Protein AF-A7TGK3-F1 (afdb_monomer)

Foldseek 3Di:
DDDDPPPPPPPPDDDDDDDPDDDDDDPDDDCPDDDDDPPPPPQPQVPDDAVVVCVPDPDNVSYDPVVVVVRVVVVVVVVVVVVVVVVVVVVVVVVCCVVPPPPVVVVVVVVVVVVVVVVVVVVVVVVVVVVVVVVVVVVVVVVVVVVVVVVVVVVVVCVVVVVVCCVVCVVPDDPCVVVD

Mean predicted aligned error: 21.94 Å

Structure (mmCIF, N/CA/C/O backbone):
data_AF-A7TGK3-F1
#
_entry.id   AF-A7TGK3-F1
#
loop_
_atom_site.group_PDB
_atom_site.id
_atom_site.type_symbol
_atom_site.label_atom_id
_atom_site.label_alt_id
_atom_site.label_comp_id
_atom_site.label_asym_id
_atom_site.label_entity_id
_atom_site.label_seq_id
_atom_site.pdbx_PDB_ins_code
_atom_site.Cartn_x
_atom_site.Cartn_y
_atom_site.Cartn_z
_atom_site.occupancy
_atom_site.B_iso_or_equiv
_atom_site.auth_seq_id
_atom_site.auth_comp_id
_atom_site.auth_asym_id
_atom_site.auth_atom_id
_atom_site.pdbx_PDB_model_num
ATOM 1 N N . MET A 1 1 ? 4.370 -7.924 24.886 1.00 39.66 1 MET A N 1
ATOM 2 C CA . MET A 1 1 ? 4.211 -9.245 24.241 1.00 39.66 1 MET A CA 1
ATOM 3 C C . MET A 1 1 ? 4.328 -10.304 25.333 1.00 39.66 1 MET A C 1
ATOM 5 O O . MET A 1 1 ? 5.303 -10.228 26.057 1.00 39.66 1 MET A O 1
ATOM 9 N N . MET A 1 2 ? 3.289 -11.143 25.502 1.00 45.06 2 MET A N 1
ATOM 10 C CA . MET A 1 2 ? 3.246 -12.502 26.105 1.00 45.06 2 MET A CA 1
ATOM 11 C C . MET A 1 2 ? 4.191 -12.772 27.301 1.00 45.06 2 MET A C 1
ATOM 13 O O . MET A 1 2 ? 5.393 -12.716 27.134 1.00 45.06 2 MET A O 1
ATOM 17 N N . ILE A 1 3 ? 3.742 -13.062 28.532 1.00 48.47 3 ILE A N 1
ATOM 18 C CA . ILE A 1 3 ? 3.442 -14.428 29.031 1.00 48.47 3 ILE A CA 1
ATOM 19 C C . ILE A 1 3 ? 2.548 -14.330 30.299 1.00 48.47 3 ILE A C 1
ATOM 21 O O . ILE A 1 3 ? 3.018 -14.477 31.421 1.00 48.47 3 ILE A O 1
ATOM 25 N N . ARG A 1 4 ? 1.239 -14.063 30.181 1.00 49.69 4 ARG A N 1
ATOM 26 C CA . ARG A 1 4 ? 0.305 -14.238 31.329 1.00 49.69 4 ARG A CA 1
ATOM 27 C C . ARG A 1 4 ? -0.944 -15.074 31.037 1.00 49.69 4 ARG A C 1
ATOM 29 O O . ARG A 1 4 ? -1.626 -15.474 31.969 1.00 49.69 4 ARG A O 1
ATOM 36 N N . ASN A 1 5 ? -1.189 -15.448 29.780 1.00 48.78 5 ASN A N 1
ATOM 37 C CA . ASN A 1 5 ? -2.414 -16.152 29.376 1.00 48.78 5 ASN A CA 1
ATOM 38 C C . ASN A 1 5 ? -2.291 -17.681 29.228 1.00 48.78 5 ASN A C 1
ATOM 40 O O . ASN A 1 5 ? -3.129 -18.290 28.576 1.00 48.78 5 ASN A O 1
ATOM 44 N N . GLN A 1 6 ? -1.292 -18.326 29.844 1.00 50.62 6 GLN A N 1
ATOM 45 C CA . GLN A 1 6 ? -1.155 -19.796 29.798 1.00 50.62 6 GLN A CA 1
ATOM 46 C C . GLN A 1 6 ? -1.209 -20.507 31.161 1.00 50.62 6 GLN A C 1
ATOM 48 O O . GLN A 1 6 ? -1.108 -21.727 31.207 1.00 50.62 6 GLN A O 1
ATOM 53 N N . LEU A 1 7 ? -1.438 -19.794 32.272 1.00 48.66 7 LEU A N 1
ATOM 54 C CA . LEU A 1 7 ? -1.508 -20.428 33.601 1.00 48.66 7 LEU A CA 1
ATOM 55 C C . LEU A 1 7 ? -2.926 -20.664 34.138 1.00 48.66 7 LEU A C 1
ATOM 57 O O . LEU A 1 7 ? -3.09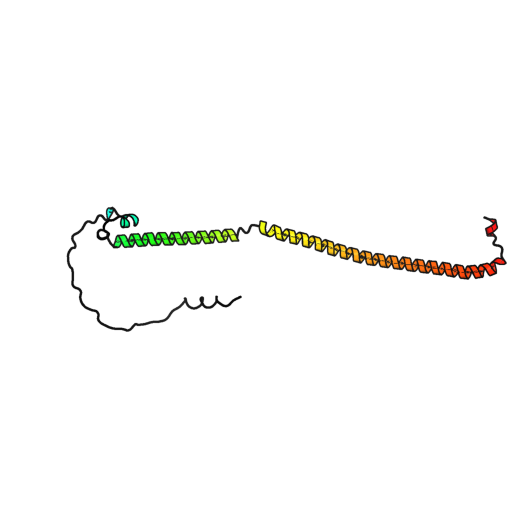8 -21.509 35.006 1.00 48.66 7 LEU A O 1
ATOM 61 N N . TYR A 1 8 ? -3.959 -20.020 33.589 1.00 47.03 8 TYR A N 1
ATOM 62 C CA . TYR A 1 8 ? -5.335 -20.221 34.074 1.00 47.03 8 TYR A CA 1
ATOM 63 C C . TYR A 1 8 ? -6.127 -21.311 33.337 1.00 47.03 8 TYR A C 1
ATOM 65 O O . TYR A 1 8 ? -7.205 -21.691 33.782 1.00 47.03 8 TYR A O 1
ATOM 73 N N . ARG A 1 9 ? -5.593 -21.877 32.246 1.00 40.28 9 ARG A N 1
ATOM 74 C CA . ARG A 1 9 ? -6.295 -22.882 31.422 1.00 40.28 9 ARG A CA 1
ATOM 75 C C . ARG A 1 9 ? -5.952 -24.343 31.737 1.00 40.28 9 ARG A C 1
ATOM 77 O O . ARG A 1 9 ? -6.261 -25.210 30.926 1.00 40.28 9 ARG A O 1
ATOM 84 N N . LYS A 1 10 ? -5.349 -24.645 32.896 1.00 40.62 10 LYS A N 1
ATOM 85 C CA . LYS A 1 10 ? -4.935 -26.026 33.221 1.00 40.62 10 LYS A CA 1
ATOM 86 C C . LYS A 1 10 ? -5.296 -26.590 34.601 1.00 40.62 10 LYS A C 1
ATOM 88 O O . LYS A 1 10 ? -4.775 -27.644 34.931 1.00 40.62 10 LYS A O 1
ATOM 93 N N . CYS A 1 11 ? -6.215 -25.989 35.364 1.00 37.75 11 CYS A N 1
ATOM 94 C CA . CYS A 1 11 ? -6.598 -26.548 36.677 1.00 37.75 11 CYS A CA 1
ATOM 95 C C . CYS A 1 11 ? -8.100 -26.602 37.011 1.00 37.75 11 CYS A C 1
ATOM 97 O O . CYS A 1 11 ? -8.435 -26.831 38.167 1.00 37.75 11 CYS A O 1
ATOM 99 N N . ILE A 1 12 ? -9.024 -26.451 36.053 1.00 38.09 12 ILE A N 1
ATOM 100 C CA . ILE A 1 12 ? -10.469 -26.610 36.345 1.00 38.09 12 ILE A CA 1
ATOM 101 C C . ILE A 1 12 ? -11.116 -27.653 35.426 1.00 38.09 12 ILE A C 1
ATOM 103 O O . ILE A 1 12 ? -12.184 -27.441 34.871 1.00 38.09 12 ILE A O 1
ATOM 107 N N . ILE A 1 13 ? -10.442 -28.792 35.248 1.00 37.69 13 ILE A N 1
ATOM 108 C CA . ILE A 1 13 ? -11.062 -30.061 34.843 1.00 37.69 13 ILE A CA 1
ATOM 109 C C . ILE A 1 13 ? -10.327 -31.171 35.604 1.00 37.69 13 ILE A C 1
ATOM 111 O O . ILE A 1 13 ? -9.194 -31.501 35.267 1.00 37.69 13 ILE A O 1
ATOM 115 N N . GLY A 1 14 ? -10.979 -31.741 36.621 1.00 31.50 14 GLY A N 1
ATOM 116 C CA . GLY A 1 14 ? -10.651 -33.078 37.128 1.00 31.50 14 GLY A CA 1
ATOM 117 C C . GLY A 1 14 ? -9.956 -33.172 38.489 1.00 31.50 14 GLY A C 1
ATOM 118 O O . GLY A 1 14 ? -8.750 -33.357 38.556 1.00 31.50 14 GLY A O 1
ATOM 119 N N . GLY A 1 15 ? -10.768 -33.230 39.549 1.00 28.81 15 GLY A N 1
ATOM 120 C CA . GLY A 1 15 ? -10.703 -34.343 40.503 1.00 28.81 15 GLY A CA 1
ATOM 121 C C . GLY A 1 15 ? -9.730 -34.271 41.688 1.00 28.81 15 GLY A C 1
ATOM 122 O O . GLY A 1 15 ? -8.558 -33.938 41.569 1.00 28.81 15 GLY A O 1
ATOM 123 N N . GLY A 1 16 ? -10.217 -34.761 42.832 1.00 30.39 16 GLY A N 1
ATOM 124 C CA . GLY A 1 16 ? -9.370 -35.518 43.757 1.00 30.39 16 GLY A CA 1
ATOM 125 C C . GLY A 1 16 ? -8.932 -34.813 45.039 1.00 30.39 16 GLY A C 1
ATOM 126 O O . GLY A 1 16 ? -7.790 -34.371 45.152 1.00 30.39 16 GLY A O 1
ATOM 127 N N . ARG A 1 17 ? -9.825 -34.819 46.036 1.00 32.41 17 ARG A N 1
ATOM 128 C CA . ARG A 1 17 ? -9.574 -35.078 47.475 1.00 32.41 17 ARG A CA 1
ATOM 129 C C . ARG A 1 17 ? -10.897 -34.820 48.202 1.00 32.41 17 ARG A C 1
ATOM 131 O O . ARG A 1 17 ? -11.341 -33.686 48.270 1.00 32.41 17 ARG A O 1
ATOM 138 N N . SER A 1 18 ? -11.674 -35.830 48.594 1.00 38.19 18 SER A N 1
ATOM 139 C CA . SER A 1 18 ? -11.335 -36.893 49.555 1.00 38.19 18 SER A CA 1
ATOM 140 C C . SER A 1 18 ? -10.689 -36.329 50.819 1.00 38.19 18 SER A C 1
ATOM 142 O O . SER A 1 18 ? -9.496 -36.473 51.060 1.00 38.19 18 SER A O 1
ATOM 144 N N . ILE A 1 19 ? -11.536 -35.647 51.578 1.00 36.22 19 ILE A N 1
ATOM 145 C CA . ILE A 1 19 ? -11.461 -35.319 53.001 1.00 36.22 19 ILE A CA 1
ATOM 146 C C . ILE A 1 19 ? -12.950 -35.414 53.377 1.00 36.22 19 ILE A C 1
ATOM 148 O O . ILE A 1 19 ? -13.716 -34.523 53.045 1.00 36.22 19 ILE A O 1
ATOM 152 N N . LEU A 1 20 ? -13.502 -36.522 53.888 1.00 38.44 20 LEU A N 1
ATOM 153 C CA . LEU A 1 20 ? -13.017 -37.314 55.025 1.00 38.44 20 LEU A CA 1
ATOM 154 C C . LEU A 1 20 ? -12.354 -36.426 56.091 1.00 38.44 20 LEU A C 1
ATOM 156 O O . LEU A 1 20 ? -11.351 -36.778 56.696 1.00 38.44 20 LEU A O 1
ATOM 160 N N . ASN A 1 21 ? -12.970 -35.261 56.313 1.00 35.16 21 ASN A N 1
ATOM 161 C CA . ASN A 1 21 ? -13.118 -34.691 57.640 1.00 35.16 21 ASN A CA 1
ATOM 162 C C . ASN A 1 21 ? -14.139 -35.617 58.346 1.00 35.16 21 ASN A C 1
ATOM 164 O O . ASN A 1 21 ? -15.292 -35.668 57.936 1.00 35.16 21 ASN A O 1
ATOM 168 N N . GLY A 1 22 ? -13.786 -36.481 59.299 1.00 28.64 22 GLY A N 1
ATOM 169 C CA . GLY A 1 22 ? -12.652 -36.350 60.202 1.00 28.64 22 GLY A CA 1
ATOM 170 C C . GLY A 1 22 ? -12.924 -35.137 61.078 1.00 28.64 22 GLY A C 1
ATOM 171 O O . GLY A 1 22 ? -12.925 -34.027 60.565 1.00 28.64 22 GLY A O 1
ATOM 172 N N . TRP A 1 23 ? -13.175 -35.376 62.359 1.00 30.92 23 TRP A N 1
ATOM 173 C CA . TRP A 1 23 ? -13.830 -34.500 63.337 1.00 30.92 23 TRP A CA 1
ATOM 174 C C . TRP A 1 23 ? -15.351 -34.724 63.438 1.00 30.92 23 TRP A C 1
ATOM 176 O O . TRP A 1 23 ? -16.130 -34.258 62.621 1.00 30.92 23 TRP A O 1
ATOM 186 N N . VAL A 1 24 ? -15.796 -35.650 64.289 1.00 34.09 24 VAL A N 1
ATOM 187 C CA . VAL A 1 24 ? -15.850 -35.541 65.763 1.00 34.09 24 VAL A CA 1
ATOM 188 C C . VAL A 1 24 ? -17.096 -34.762 66.177 1.00 34.09 24 VAL A C 1
ATOM 190 O O . VAL A 1 24 ? -17.200 -33.572 65.932 1.00 34.09 24 VAL A O 1
ATOM 193 N N . ILE A 1 25 ? -18.150 -35.482 66.558 1.00 30.05 25 ILE A N 1
ATOM 194 C CA . ILE A 1 25 ? -18.551 -35.809 67.942 1.00 30.05 25 ILE A CA 1
ATOM 195 C C . ILE A 1 25 ? -19.697 -34.881 68.368 1.00 30.05 25 ILE A C 1
ATOM 197 O O . ILE A 1 25 ? -19.535 -33.677 68.510 1.00 30.05 25 ILE A O 1
ATOM 201 N N . ASN A 1 26 ? -20.844 -35.520 68.596 1.00 31.83 26 ASN A N 1
ATOM 202 C CA . ASN A 1 26 ? -21.838 -35.223 69.626 1.00 31.83 26 ASN A CA 1
ATOM 203 C C . ASN A 1 26 ? -22.146 -33.742 69.893 1.00 31.83 26 ASN A C 1
ATOM 205 O O . ASN A 1 26 ? -21.667 -33.152 70.855 1.00 31.83 26 ASN A O 1
ATOM 209 N N . GLY A 1 27 ? -23.077 -33.210 69.106 1.00 34.09 27 GLY A N 1
ATOM 210 C CA . GLY A 1 27 ? -23.927 -32.081 69.486 1.00 34.09 27 GLY A CA 1
ATOM 211 C C . GLY A 1 27 ? -25.397 -32.496 69.538 1.00 34.09 27 GLY A C 1
ATOM 212 O O . GLY A 1 27 ? -26.269 -31.763 69.091 1.00 34.09 27 GLY A O 1
ATOM 213 N N . THR A 1 28 ? -25.684 -33.715 69.994 1.00 31.16 28 THR A N 1
ATOM 214 C CA . THR A 1 28 ? -27.041 -34.105 70.377 1.00 31.16 28 THR A CA 1
ATOM 215 C C . THR A 1 28 ? -27.381 -33.339 71.648 1.00 31.16 28 THR A C 1
ATOM 217 O O . THR A 1 28 ? -26.661 -33.523 72.623 1.00 31.16 28 THR A O 1
ATOM 220 N N . VAL A 1 29 ? -28.429 -32.503 71.623 1.00 41.78 29 VAL A N 1
ATOM 221 C CA . VAL A 1 29 ? -29.372 -32.168 72.723 1.00 41.78 29 VAL A CA 1
ATOM 222 C C . VAL A 1 29 ? -30.058 -30.815 72.419 1.00 41.78 29 VAL A C 1
ATOM 224 O O . VAL A 1 29 ? -29.373 -29.861 72.070 1.00 41.78 29 VAL A O 1
ATOM 227 N N . PRO A 1 30 ? -31.377 -30.653 72.630 1.00 41.47 30 PRO A N 1
ATOM 228 C CA . PRO A 1 30 ? -32.444 -31.626 72.471 1.00 41.47 30 PRO A CA 1
ATOM 229 C C . PRO A 1 30 ? -33.598 -31.092 71.602 1.00 41.47 30 PRO A C 1
ATOM 231 O O . PRO A 1 30 ? -33.933 -29.911 71.553 1.00 41.47 30 PRO A O 1
ATOM 234 N N . ASN A 1 31 ? -34.271 -32.051 70.982 1.00 38.78 31 ASN A N 1
ATOM 235 C CA . ASN A 1 31 ? -35.603 -31.944 70.415 1.00 38.78 31 ASN A CA 1
ATOM 236 C C . ASN A 1 31 ? -36.612 -31.669 71.553 1.00 38.78 31 ASN A C 1
ATOM 238 O O . ASN A 1 31 ? -37.131 -32.603 72.162 1.00 38.78 31 ASN A O 1
ATOM 242 N N . ILE A 1 32 ? -36.831 -30.395 71.896 1.00 42.25 32 ILE A N 1
ATOM 243 C CA . ILE A 1 32 ? -37.963 -29.974 72.732 1.00 42.25 32 ILE A CA 1
ATOM 244 C C . ILE A 1 32 ? -39.076 -29.605 71.770 1.00 42.25 32 ILE A C 1
ATOM 246 O O . ILE A 1 32 ? -39.039 -28.586 71.083 1.00 42.25 32 ILE A O 1
ATOM 250 N N . GLY A 1 33 ? -40.025 -30.527 71.679 1.00 38.34 33 GLY A N 1
ATOM 251 C CA . GLY A 1 33 ? -41.151 -30.433 70.784 1.00 38.34 33 GLY A CA 1
ATOM 252 C C . GLY A 1 33 ? -42.008 -29.200 71.029 1.00 38.34 33 GLY A C 1
ATOM 253 O O . GLY A 1 33 ? -42.299 -28.823 72.158 1.00 38.34 33 GLY A O 1
ATOM 254 N N . LEU A 1 34 ? -42.537 -28.678 69.933 1.00 36.72 34 LEU A N 1
ATOM 255 C CA . LEU A 1 34 ? -43.884 -28.139 69.922 1.00 36.72 34 LEU A CA 1
ATOM 256 C C . LEU A 1 34 ? -44.676 -28.974 68.927 1.00 36.72 34 LEU A C 1
ATOM 258 O O . LEU A 1 34 ? -44.766 -28.688 67.735 1.00 36.72 34 LEU A O 1
ATOM 262 N N . ARG A 1 35 ? -45.215 -30.079 69.451 1.00 33.09 35 ARG A N 1
ATOM 263 C CA . ARG A 1 35 ? -46.383 -30.697 68.848 1.00 33.09 35 ARG A CA 1
ATOM 264 C C . ARG A 1 35 ? -47.573 -29.759 69.067 1.00 33.09 35 ARG A C 1
ATOM 266 O O . ARG A 1 35 ? -47.772 -29.268 70.171 1.00 33.09 35 ARG A O 1
ATOM 273 N N . TYR A 1 36 ? -48.380 -29.652 68.017 1.00 39.47 36 TYR A N 1
ATOM 274 C CA . TYR A 1 36 ? -49.757 -29.156 67.989 1.00 39.47 36 TYR A CA 1
ATOM 275 C C . TYR A 1 36 ? -49.951 -27.646 68.125 1.00 39.47 36 TYR A C 1
ATOM 277 O O . TYR A 1 36 ? -50.285 -27.161 69.192 1.00 39.47 36 TYR A O 1
ATOM 285 N N . LEU A 1 37 ? -49.941 -26.958 66.982 1.00 39.66 37 LEU A N 1
ATOM 286 C CA . LEU A 1 37 ? -51.110 -26.185 66.548 1.00 39.66 37 LEU A CA 1
ATOM 287 C C . LEU A 1 37 ? -51.264 -26.331 65.025 1.00 39.66 37 LEU A C 1
ATOM 289 O O . LEU A 1 37 ? -51.077 -25.389 64.266 1.00 39.66 37 LEU A O 1
ATOM 293 N N . ARG A 1 38 ? -51.618 -27.535 64.551 1.00 35.31 38 ARG A N 1
ATOM 294 C CA . ARG A 1 38 ? -52.170 -27.706 63.194 1.00 35.31 38 ARG A CA 1
ATOM 295 C C . ARG A 1 38 ? -53.653 -27.331 63.231 1.00 35.31 38 ARG A C 1
ATOM 297 O O . ARG A 1 38 ? -54.517 -28.162 62.975 1.00 35.31 38 ARG A O 1
ATOM 304 N N . SER A 1 39 ? -53.945 -26.092 63.615 1.00 41.16 39 SER A N 1
ATOM 305 C CA . SER A 1 39 ? -55.205 -25.473 63.223 1.00 41.16 39 SER A CA 1
ATOM 306 C C . SER A 1 39 ? -55.073 -25.208 61.736 1.00 41.16 39 SER A C 1
ATOM 308 O O . SER A 1 39 ? -54.104 -24.583 61.311 1.00 41.16 39 SER A O 1
ATOM 310 N N . GLY A 1 40 ? -55.995 -25.752 60.946 1.00 39.16 40 GLY A N 1
ATOM 311 C CA . GLY A 1 40 ? -56.128 -25.407 59.540 1.00 39.16 40 GLY A CA 1
ATOM 312 C C . GLY A 1 40 ? -56.438 -23.923 59.435 1.00 39.16 40 GLY A C 1
ATOM 313 O O . GLY A 1 40 ? -57.600 -23.529 59.417 1.00 39.16 40 GLY A O 1
ATOM 314 N N . ILE A 1 41 ? -55.398 -23.096 59.419 1.00 38.75 41 ILE A N 1
ATOM 315 C CA . ILE A 1 41 ? -55.509 -21.736 58.934 1.00 38.75 41 ILE A CA 1
ATOM 316 C C . ILE A 1 41 ? -55.651 -21.917 57.432 1.00 38.75 41 ILE A C 1
ATOM 318 O O . ILE A 1 41 ? -54.715 -22.292 56.730 1.00 38.75 41 ILE A O 1
ATOM 322 N N . VAL A 1 42 ? -56.886 -21.755 56.970 1.00 41.50 42 VAL A N 1
ATOM 323 C CA . VAL A 1 42 ? -57.210 -21.494 55.573 1.00 41.50 42 VAL A CA 1
ATOM 324 C C . VAL A 1 42 ? -56.586 -20.135 55.272 1.00 41.50 42 VAL A C 1
ATOM 326 O O . VAL A 1 42 ? -57.233 -19.097 55.392 1.00 41.50 42 VAL A O 1
ATOM 329 N N . THR A 1 43 ? -55.279 -20.131 55.022 1.00 44.25 43 THR A N 1
ATOM 330 C CA . THR A 1 43 ? -54.554 -18.928 54.636 1.00 44.25 43 THR A CA 1
ATOM 331 C C . THR A 1 43 ? -55.045 -18.516 53.255 1.00 44.25 43 THR A C 1
ATOM 333 O O . THR A 1 43 ? -55.452 -19.360 52.443 1.00 44.25 43 THR A O 1
ATOM 336 N N . ARG A 1 44 ? -55.050 -17.209 52.974 1.00 49.69 44 ARG A N 1
ATOM 337 C CA . ARG A 1 44 ? -55.469 -16.628 51.685 1.00 49.69 44 ARG A CA 1
ATOM 338 C C . ARG A 1 44 ? -54.472 -16.934 50.551 1.00 49.69 44 ARG A C 1
ATOM 340 O O . ARG A 1 44 ? -54.093 -16.060 49.778 1.00 49.69 44 ARG A O 1
ATOM 347 N N . SER A 1 45 ? -54.084 -18.196 50.408 1.00 54.88 45 SER A N 1
ATOM 348 C CA . SER A 1 45 ? -53.234 -18.735 49.342 1.00 54.88 45 SER A CA 1
ATOM 349 C C . SER A 1 45 ? -53.755 -18.430 47.932 1.00 54.88 45 SER A C 1
ATOM 351 O O . SER A 1 45 ? -52.976 -18.384 46.987 1.00 54.88 45 SER A O 1
ATOM 353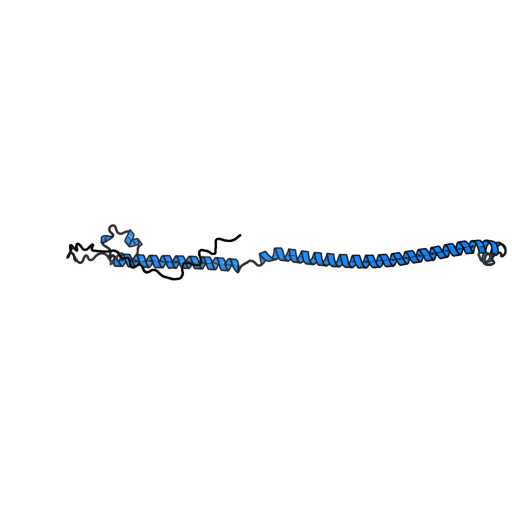 N N . ASN A 1 46 ? -55.053 -18.154 47.780 1.00 58.47 46 ASN A N 1
ATOM 354 C CA . ASN A 1 46 ? -55.676 -17.919 46.477 1.00 58.47 46 ASN A CA 1
ATOM 355 C C . ASN A 1 46 ? -55.372 -16.545 45.848 1.00 58.47 46 ASN A C 1
ATOM 357 O O . ASN A 1 46 ? -55.646 -16.368 44.660 1.00 58.47 46 ASN A O 1
ATOM 361 N N . GLU A 1 47 ? -54.850 -15.569 46.599 1.00 65.94 47 GLU A N 1
ATOM 362 C CA . GLU A 1 47 ? -54.632 -14.207 46.074 1.00 65.94 47 GLU A CA 1
ATOM 363 C C . GLU A 1 47 ? -53.207 -13.983 45.535 1.00 65.94 47 GLU A C 1
ATOM 365 O O . GLU A 1 47 ? -52.972 -13.059 44.763 1.00 65.94 47 GLU A O 1
ATOM 370 N N . ILE A 1 48 ? -52.258 -14.862 45.868 1.00 64.94 48 ILE A N 1
ATOM 371 C CA . ILE A 1 48 ? -50.835 -14.654 45.582 1.00 64.94 48 ILE A CA 1
ATOM 372 C C . ILE A 1 48 ? -50.451 -15.421 44.318 1.00 64.94 48 ILE A C 1
ATOM 374 O O . ILE A 1 48 ? -50.194 -16.624 44.358 1.00 64.94 48 ILE A O 1
ATOM 378 N N . LYS A 1 49 ? -50.414 -14.723 43.180 1.00 71.19 49 LYS A N 1
ATOM 379 C CA . LYS A 1 49 ? -50.019 -15.313 41.888 1.00 71.19 49 LYS A CA 1
ATOM 380 C C . LYS A 1 49 ? -48.594 -14.954 41.492 1.00 71.19 49 LYS A C 1
ATOM 382 O O . LYS A 1 49 ? -47.966 -15.709 40.757 1.00 71.19 49 LYS A O 1
ATOM 387 N N . THR A 1 50 ? -48.082 -13.818 41.963 1.00 75.00 50 THR A N 1
ATOM 388 C CA . THR A 1 50 ? -46.784 -13.287 41.534 1.00 75.00 50 THR A CA 1
ATOM 389 C C . THR A 1 50 ? -45.862 -12.960 42.711 1.00 75.00 50 THR A C 1
ATOM 391 O O . THR A 1 50 ? -46.304 -12.729 43.836 1.00 75.00 50 THR A O 1
ATOM 394 N N . LEU A 1 51 ? -44.548 -12.904 42.451 1.00 67.19 51 LEU A N 1
ATOM 395 C CA . LEU A 1 51 ? -43.548 -12.455 43.435 1.00 67.19 51 LEU A CA 1
ATOM 396 C C . LEU A 1 51 ? -43.786 -10.991 43.869 1.00 67.19 51 LEU A C 1
ATOM 398 O O . LEU A 1 51 ? -43.409 -10.594 44.966 1.00 67.19 51 LEU A O 1
ATOM 402 N N . GLU A 1 52 ? -44.442 -10.196 43.020 1.00 75.50 52 GLU A N 1
ATOM 403 C CA . GLU A 1 52 ? -44.851 -8.819 43.322 1.00 75.50 52 GLU A CA 1
ATOM 404 C C . GLU A 1 52 ? -46.022 -8.773 44.308 1.00 75.50 52 GLU A C 1
ATOM 406 O O . GLU A 1 52 ? -46.129 -7.836 45.095 1.00 75.50 52 GLU A O 1
ATOM 411 N N . ASP A 1 53 ? -46.889 -9.785 44.296 1.00 72.69 53 ASP A N 1
ATOM 412 C CA . ASP A 1 53 ? -47.955 -9.912 45.288 1.00 72.69 53 ASP A CA 1
ATOM 413 C C . ASP A 1 53 ? -47.368 -10.335 46.637 1.00 72.69 53 ASP A C 1
ATOM 415 O O . ASP A 1 53 ? -47.766 -9.783 47.660 1.00 72.69 53 ASP A O 1
ATOM 419 N N . LEU A 1 54 ? -46.350 -11.215 46.629 1.00 67.44 54 LEU A N 1
ATOM 420 C CA . LEU A 1 54 ? -45.578 -11.603 47.820 1.00 67.44 54 LEU A CA 1
ATOM 421 C C . LEU A 1 54 ? -44.950 -10.401 48.543 1.00 67.44 54 LEU A C 1
ATOM 423 O O . LEU A 1 54 ? -44.970 -10.354 49.771 1.00 67.44 54 LEU A O 1
ATOM 427 N N . SER A 1 55 ? -44.418 -9.419 47.808 1.00 71.88 55 SER A N 1
ATOM 428 C CA . SER A 1 55 ? -43.785 -8.234 48.408 1.00 71.88 55 SER A CA 1
ATOM 429 C C . SER A 1 55 ? -44.779 -7.204 48.956 1.00 71.88 55 SER A C 1
ATOM 431 O O . SER A 1 55 ? -44.403 -6.375 49.784 1.00 71.88 55 SER A O 1
ATOM 433 N N . LYS A 1 56 ? -46.045 -7.254 48.522 1.00 76.00 56 LYS A N 1
ATOM 434 C CA . LYS A 1 56 ? -47.122 -6.367 48.995 1.00 76.00 56 LYS A CA 1
ATOM 435 C C . LYS A 1 56 ? -47.829 -6.886 50.247 1.00 76.00 56 LYS A C 1
ATOM 437 O O . LYS A 1 56 ? -48.566 -6.122 50.874 1.00 76.00 56 LYS A O 1
ATOM 442 N N . LEU A 1 57 ? -47.643 -8.154 50.624 1.00 68.19 57 LEU A N 1
ATOM 443 C CA . LEU A 1 57 ? -48.226 -8.665 51.864 1.00 68.19 57 LEU A CA 1
ATOM 444 C C . LEU A 1 57 ? -47.575 -7.998 53.075 1.00 68.19 57 LEU A C 1
ATOM 446 O O . LEU A 1 57 ? -46.357 -7.946 53.211 1.00 68.19 57 LEU A O 1
ATOM 450 N N . LYS A 1 58 ? -48.424 -7.519 53.990 1.00 67.06 58 LYS A N 1
ATOM 451 C CA . LYS A 1 58 ? -48.004 -6.885 55.246 1.00 67.06 58 LYS A CA 1
ATOM 452 C C . LYS A 1 58 ? -47.236 -7.853 56.157 1.00 67.06 58 LYS A C 1
ATOM 454 O O . LYS A 1 58 ? -46.332 -7.408 56.851 1.00 67.06 58 LYS A O 1
ATOM 459 N N . ASN A 1 59 ? -47.592 -9.142 56.130 1.00 66.81 59 ASN A N 1
ATOM 460 C CA . ASN A 1 59 ? -46.942 -10.219 56.876 1.00 66.81 59 ASN A CA 1
ATOM 461 C C . ASN A 1 59 ? -46.721 -11.424 55.948 1.00 66.81 59 ASN A C 1
ATOM 463 O O . ASN A 1 59 ? -47.670 -11.912 55.337 1.00 66.81 59 ASN A O 1
ATOM 467 N N . LEU A 1 60 ? -45.478 -11.904 55.872 1.00 62.72 60 LEU A N 1
ATOM 468 C CA . LEU A 1 60 ? -45.067 -13.042 55.039 1.00 62.72 60 LEU A CA 1
ATOM 469 C C . LEU A 1 60 ? -45.429 -14.405 55.663 1.00 62.72 60 LEU A C 1
ATOM 471 O O . LEU A 1 60 ? -45.450 -15.411 54.962 1.00 62.72 60 LEU A O 1
ATOM 475 N N . ASP A 1 61 ? -45.757 -14.428 56.960 1.00 69.06 61 ASP A N 1
ATOM 476 C CA . ASP A 1 61 ? -46.074 -15.648 57.720 1.00 69.06 61 ASP A CA 1
ATOM 477 C C . ASP A 1 61 ? -47.370 -16.348 57.264 1.00 69.06 61 ASP A C 1
ATOM 479 O O . ASP A 1 61 ? -47.586 -17.510 57.597 1.00 69.06 61 ASP A O 1
ATOM 483 N N . ASP A 1 62 ? -48.237 -15.660 56.508 1.00 68.94 62 ASP A N 1
ATOM 484 C CA . ASP A 1 62 ? -49.517 -16.206 56.024 1.00 68.94 62 ASP A CA 1
ATOM 485 C C . ASP A 1 62 ? -49.389 -16.936 54.672 1.00 68.94 62 ASP A C 1
ATOM 487 O O . ASP A 1 62 ? -50.377 -17.413 54.114 1.00 68.94 62 ASP A O 1
ATOM 491 N N . VAL A 1 63 ? -48.178 -17.025 54.112 1.00 73.50 63 VAL A N 1
ATOM 492 C CA . VAL A 1 63 ? -47.951 -17.656 52.808 1.00 73.50 63 VAL A CA 1
ATOM 493 C C . VAL A 1 63 ? -47.213 -18.976 52.959 1.00 73.50 63 VAL A C 1
ATOM 495 O O . VAL A 1 63 ? -46.246 -19.084 53.707 1.00 73.50 63 VAL A O 1
ATOM 498 N N . ASP A 1 64 ? -47.659 -19.984 52.209 1.00 77.81 64 ASP A N 1
ATOM 499 C CA . ASP A 1 64 ? -47.015 -21.293 52.178 1.00 77.81 64 ASP A CA 1
ATOM 500 C C . ASP A 1 64 ? -45.543 -21.158 51.715 1.00 77.81 64 ASP A C 1
ATOM 502 O O . ASP A 1 64 ? -45.292 -20.644 50.613 1.00 77.81 64 ASP A O 1
ATOM 506 N N . PRO A 1 65 ? -44.550 -21.606 52.510 1.00 81.44 65 PRO A N 1
ATOM 507 C CA . PRO A 1 65 ? -43.142 -21.556 52.121 1.00 81.44 65 PRO A CA 1
ATOM 508 C C . PRO A 1 65 ? -42.853 -22.308 50.814 1.00 81.44 65 PRO A C 1
ATOM 510 O O . PRO A 1 65 ? -41.912 -21.947 50.101 1.00 81.44 65 PRO A O 1
ATOM 513 N N . GLU A 1 66 ? -43.645 -23.326 50.457 1.00 85.00 66 GLU A N 1
ATOM 514 C CA . GLU A 1 66 ? -43.495 -24.022 49.174 1.00 85.00 66 GLU A CA 1
ATOM 515 C C . GLU A 1 66 ? -43.855 -23.122 47.983 1.00 85.00 66 GLU A C 1
ATOM 517 O O . GLU A 1 66 ? -43.148 -23.133 46.968 1.00 85.00 66 GLU A O 1
ATOM 522 N N . LEU A 1 67 ? -44.888 -22.281 48.118 1.00 85.62 67 LEU A N 1
ATOM 523 C CA . LEU A 1 67 ? -45.299 -21.328 47.083 1.00 85.62 67 LEU A CA 1
ATOM 524 C C . LEU A 1 67 ? -44.211 -20.274 46.849 1.00 85.62 67 LEU A C 1
ATOM 526 O O . LEU A 1 67 ? -43.846 -20.011 45.703 1.00 85.62 67 LEU A O 1
ATOM 530 N N . ILE A 1 68 ? -43.632 -19.731 47.924 1.00 85.31 68 ILE A N 1
ATOM 531 C CA . ILE A 1 68 ? -42.527 -18.764 47.841 1.00 85.31 68 ILE A CA 1
ATOM 532 C C . ILE A 1 68 ? -41.333 -19.377 47.098 1.00 85.31 68 ILE A C 1
ATOM 534 O O . ILE A 1 68 ? -40.797 -18.763 46.174 1.00 85.31 68 ILE A O 1
ATOM 538 N N . ARG A 1 69 ? -40.934 -20.611 47.446 1.00 87.50 69 ARG A N 1
ATOM 539 C CA . ARG A 1 69 ? -39.824 -21.307 46.766 1.00 87.50 69 ARG A CA 1
ATOM 540 C C . ARG A 1 69 ? -40.105 -21.517 45.282 1.00 87.50 69 ARG A C 1
ATOM 542 O O . ARG A 1 69 ? -39.204 -21.321 44.467 1.00 87.50 69 ARG A O 1
ATOM 549 N N . LYS A 1 70 ? -41.338 -21.887 44.922 1.00 90.06 70 LYS A N 1
ATOM 550 C CA . LYS A 1 70 ? -41.742 -22.058 43.522 1.00 90.06 70 LYS A CA 1
ATOM 551 C C . LYS A 1 70 ? -41.655 -20.740 42.747 1.00 90.06 70 LYS A C 1
ATOM 553 O O . LYS A 1 70 ? -41.037 -20.723 41.688 1.00 90.06 70 LYS A O 1
ATOM 558 N N . LEU A 1 71 ? -42.196 -19.649 43.294 1.00 88.00 71 LEU A N 1
ATOM 559 C CA . LEU A 1 71 ? -42.176 -18.325 42.656 1.00 88.00 71 LEU A CA 1
ATOM 560 C C . LEU A 1 71 ? -40.751 -17.779 42.490 1.00 88.00 71 LEU A C 1
ATOM 562 O O . LEU A 1 71 ? -40.426 -17.220 41.444 1.00 88.00 71 LEU A O 1
ATOM 566 N N . ILE A 1 72 ? -39.887 -17.958 43.495 1.00 89.56 72 ILE A N 1
ATOM 567 C CA . ILE A 1 72 ? -38.475 -17.559 43.404 1.00 89.56 72 ILE A CA 1
ATOM 568 C C . ILE A 1 72 ? -37.763 -18.363 42.312 1.00 89.56 72 ILE A C 1
ATOM 570 O O . ILE A 1 72 ? -37.056 -17.779 41.492 1.00 89.56 72 ILE A O 1
ATOM 574 N N . ASN A 1 73 ? -37.955 -19.685 42.268 1.00 91.75 73 ASN A N 1
ATOM 575 C CA . ASN A 1 73 ? -37.338 -20.531 41.245 1.00 91.75 73 ASN A CA 1
ATOM 576 C C . ASN A 1 73 ? -37.822 -20.173 39.834 1.00 91.75 73 ASN A C 1
ATOM 578 O O . ASN A 1 73 ? -37.007 -20.092 38.918 1.00 91.75 73 ASN A O 1
ATOM 582 N N . GLU A 1 74 ? -39.119 -19.915 39.665 1.00 91.06 74 GLU A N 1
ATOM 583 C CA . GLU A 1 74 ? -39.703 -19.501 38.388 1.00 91.06 74 GLU A CA 1
ATOM 584 C C . GLU A 1 74 ? -39.097 -18.177 37.907 1.00 91.06 74 GLU A C 1
ATOM 586 O O . GLU A 1 74 ? -38.530 -18.127 36.815 1.00 91.06 74 GLU A O 1
ATOM 591 N N . ARG A 1 75 ? -39.079 -17.140 38.756 1.00 88.56 75 ARG A N 1
ATOM 592 C CA . ARG A 1 75 ? -38.456 -15.846 38.422 1.00 88.56 75 ARG A CA 1
ATOM 593 C C . ARG A 1 75 ? -36.951 -15.948 38.177 1.00 88.56 75 ARG A C 1
ATOM 595 O O . ARG A 1 75 ? -36.438 -15.297 37.274 1.00 88.56 75 ARG A O 1
ATOM 602 N N . THR A 1 76 ? -36.239 -16.778 38.939 1.00 90.88 76 THR A N 1
ATOM 603 C CA . THR A 1 76 ? -34.800 -17.016 38.724 1.00 90.88 76 THR A CA 1
ATOM 604 C C . THR A 1 76 ? -34.555 -17.677 37.368 1.00 90.88 76 THR A C 1
ATOM 606 O O . THR A 1 76 ? -33.632 -17.292 36.652 1.00 90.88 76 THR A O 1
ATOM 609 N N . SER A 1 77 ? -35.397 -18.643 36.985 1.00 91.75 77 SER A N 1
ATOM 610 C CA . SER A 1 77 ? -35.303 -19.297 35.677 1.00 91.75 77 SER A CA 1
ATOM 611 C C . SER A 1 77 ? -35.626 -18.340 34.527 1.00 91.75 77 SER A C 1
ATOM 613 O O . SER A 1 77 ? -34.896 -18.321 33.538 1.00 91.75 77 SER A O 1
ATOM 615 N N . GLU A 1 78 ? -36.644 -17.489 34.686 1.00 92.00 78 GLU A N 1
ATOM 616 C CA . GLU A 1 78 ? -37.013 -16.458 33.713 1.00 92.00 78 GLU A CA 1
ATOM 617 C C . GLU A 1 78 ? -35.856 -15.474 33.491 1.00 92.00 78 GLU A C 1
ATOM 619 O O . GLU A 1 78 ? -35.478 -15.204 32.351 1.00 92.00 78 GLU A O 1
ATOM 624 N N . LEU A 1 79 ? 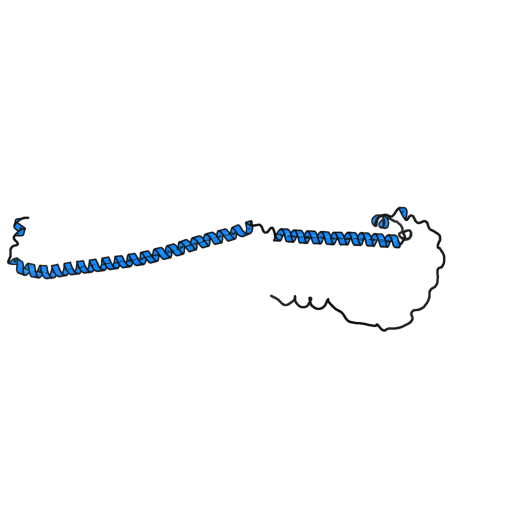-35.243 -14.996 34.578 1.00 91.12 79 LEU A N 1
ATOM 625 C CA . LEU A 1 79 ? -34.120 -14.063 34.520 1.00 91.12 79 LEU A CA 1
ATOM 626 C C . LEU A 1 79 ? -32.875 -14.696 33.879 1.00 91.12 79 LEU A C 1
ATOM 628 O O . LEU A 1 79 ? -32.184 -14.042 33.098 1.00 91.12 79 LEU A O 1
ATOM 632 N N . ASN A 1 80 ? -32.609 -15.977 34.154 1.00 93.12 80 ASN A N 1
ATOM 633 C CA . ASN A 1 80 ? -31.509 -16.698 33.515 1.00 93.12 80 ASN A CA 1
ATOM 634 C C . ASN A 1 80 ? -31.729 -16.844 32.000 1.00 93.12 80 ASN A C 1
ATOM 636 O O . 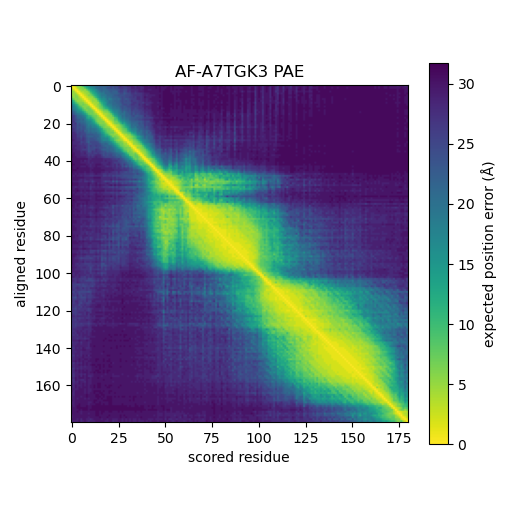ASN A 1 80 ? -30.821 -16.562 31.220 1.00 93.12 80 ASN A O 1
ATOM 640 N N . ILE A 1 81 ? -32.946 -17.204 31.576 1.00 93.12 81 ILE A N 1
ATOM 641 C CA . ILE A 1 81 ? -33.306 -17.311 30.153 1.00 93.12 81 ILE A CA 1
ATOM 642 C C . ILE A 1 81 ? -33.195 -15.947 29.455 1.00 93.12 81 ILE A C 1
ATOM 644 O O . ILE A 1 81 ? -32.702 -15.870 28.329 1.00 93.12 81 ILE A O 1
ATOM 648 N N . GLN A 1 82 ? -33.621 -14.860 30.107 1.00 93.38 82 GLN A N 1
ATOM 649 C CA . GLN A 1 82 ? -33.481 -13.508 29.556 1.00 93.38 82 GLN A CA 1
ATOM 650 C C . GLN A 1 82 ? -32.013 -13.118 29.359 1.00 93.38 82 GLN A C 1
ATOM 652 O O . GLN A 1 82 ? -31.658 -12.628 28.287 1.00 93.38 82 GLN A O 1
ATOM 657 N N . ASN A 1 83 ? -31.157 -13.390 30.347 1.00 94.06 83 ASN A N 1
ATOM 658 C CA . ASN A 1 83 ? -29.724 -13.114 30.258 1.00 94.06 83 ASN A CA 1
ATOM 659 C C . ASN A 1 83 ? -29.044 -13.941 29.150 1.00 94.06 83 ASN A C 1
ATOM 661 O O . ASN A 1 83 ? -28.263 -13.408 28.363 1.00 94.06 83 ASN A O 1
ATOM 665 N N . GLU A 1 84 ? -29.380 -15.230 29.029 1.00 93.81 84 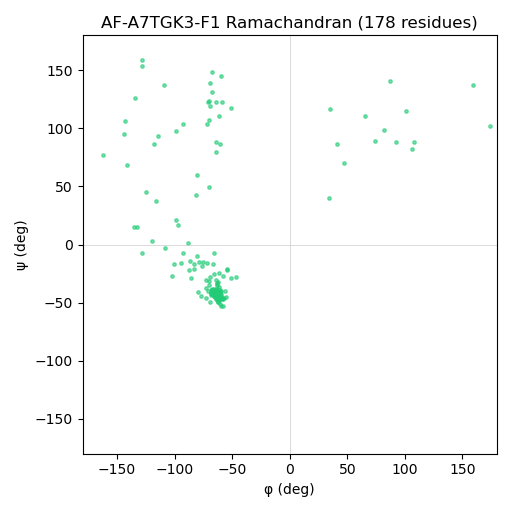GLU A N 1
ATOM 666 C CA . GLU A 1 84 ? -28.900 -16.076 27.928 1.00 93.81 84 GLU A CA 1
ATOM 667 C C . GLU A 1 84 ? -29.357 -15.539 26.562 1.00 93.81 84 GLU A C 1
ATOM 669 O O . GLU A 1 84 ? -28.567 -15.474 25.619 1.00 93.81 84 GLU A O 1
ATOM 674 N N . MET A 1 85 ? -30.609 -15.086 26.451 1.00 94.00 85 MET A N 1
ATOM 675 C CA . MET A 1 85 ? -31.141 -14.509 25.215 1.00 94.00 85 MET A CA 1
ATOM 676 C C . MET A 1 85 ? -30.465 -13.180 24.848 1.00 94.00 85 MET A C 1
ATOM 678 O O . MET A 1 85 ? -30.208 -12.924 23.669 1.00 94.00 85 MET A O 1
ATOM 682 N N . GLU A 1 86 ? -30.170 -12.328 25.830 1.00 95.44 86 GLU A N 1
ATOM 683 C CA . GLU A 1 86 ? -29.434 -11.078 25.623 1.00 95.44 86 GLU A CA 1
ATOM 684 C C . GLU A 1 86 ? -27.995 -11.350 25.172 1.00 95.44 86 GLU A C 1
ATOM 686 O O . GLU A 1 86 ? -27.535 -10.765 24.186 1.00 95.44 86 GLU A O 1
ATOM 691 N N . MET A 1 87 ? -27.322 -12.312 25.811 1.00 94.25 87 MET A N 1
ATOM 692 C CA . MET A 1 87 ? -25.987 -12.756 25.412 1.00 94.25 87 MET A CA 1
ATOM 693 C C . MET A 1 87 ? -25.976 -13.275 23.967 1.00 94.25 87 MET A C 1
ATOM 695 O O . MET A 1 87 ? -25.120 -12.877 23.174 1.00 94.25 87 MET A O 1
ATOM 699 N N . LEU A 1 88 ? -26.951 -14.106 23.583 1.00 92.81 88 LEU A N 1
ATOM 700 C CA . LEU A 1 88 ? -27.073 -14.618 22.213 1.00 92.81 88 LEU A CA 1
ATOM 701 C C . LEU A 1 88 ? -27.309 -13.496 21.189 1.00 92.81 88 LEU A C 1
ATOM 703 O O . LEU A 1 88 ? -26.713 -13.512 20.112 1.00 92.81 88 LEU A O 1
ATOM 707 N N . LYS A 1 89 ? -28.126 -12.487 21.522 1.00 94.19 89 LYS A N 1
ATOM 708 C CA . LYS A 1 89 ? -28.326 -11.304 20.665 1.00 94.19 89 LYS A CA 1
ATOM 709 C C . LYS A 1 89 ? -27.048 -10.485 20.507 1.00 94.19 89 LYS A C 1
ATOM 711 O O . LYS A 1 89 ? -26.782 -9.995 19.409 1.00 94.19 89 LYS A O 1
ATOM 716 N N . HIS A 1 90 ? -26.262 -10.335 21.574 1.00 93.50 90 HIS A N 1
ATOM 717 C CA . HIS A 1 90 ? -24.983 -9.632 21.513 1.00 93.50 90 HIS A CA 1
ATOM 718 C C . HIS A 1 90 ? -24.012 -10.340 20.564 1.00 93.50 90 HIS A C 1
ATOM 720 O O . HIS A 1 90 ? -23.489 -9.704 19.648 1.00 93.50 90 HIS A O 1
ATOM 726 N N . ILE A 1 91 ? -23.857 -11.659 20.718 1.00 91.62 91 ILE A N 1
ATOM 727 C CA . ILE A 1 91 ? -22.998 -12.486 19.857 1.00 91.62 91 ILE A CA 1
ATOM 728 C C . ILE A 1 91 ? -23.457 -12.396 18.397 1.00 91.62 91 ILE A C 1
ATOM 730 O O . ILE A 1 91 ? -22.648 -12.124 17.514 1.00 91.62 91 ILE A O 1
ATOM 734 N N . GLN A 1 92 ? -24.762 -12.515 18.129 1.00 89.00 92 GLN A N 1
ATOM 735 C CA . GLN A 1 92 ? -25.293 -12.396 16.768 1.00 89.00 92 GLN A CA 1
ATOM 736 C C . GLN A 1 92 ? -25.028 -11.009 16.155 1.00 89.00 92 GLN A C 1
ATOM 738 O O . GLN A 1 92 ? -24.778 -10.890 14.956 1.00 89.00 92 GLN A O 1
ATOM 743 N N . ASN A 1 93 ? -25.091 -9.940 16.952 1.00 89.12 93 ASN A N 1
ATOM 744 C CA . ASN A 1 93 ? -24.802 -8.586 16.481 1.00 89.12 93 ASN A CA 1
ATOM 745 C C . ASN A 1 93 ? -23.304 -8.390 16.181 1.00 89.12 93 ASN A C 1
ATOM 747 O O . ASN A 1 93 ? -22.950 -7.681 15.240 1.00 89.12 93 ASN A O 1
ATOM 751 N N . GLU A 1 94 ? -22.416 -9.022 16.949 1.00 84.69 94 GLU A N 1
ATOM 752 C CA . GLU A 1 94 ? -20.974 -9.042 16.672 1.00 84.69 94 GLU A CA 1
ATOM 753 C C . GLU A 1 94 ? -20.638 -9.861 15.418 1.00 84.69 94 GLU A C 1
ATOM 755 O O . GLU A 1 94 ? -19.857 -9.405 14.577 1.00 84.69 94 GLU A O 1
ATOM 760 N N . GLU A 1 95 ? -21.276 -11.017 15.233 1.00 82.50 95 GLU A N 1
ATOM 761 C CA . GLU A 1 95 ? -21.156 -11.818 14.010 1.00 82.50 95 GLU A CA 1
ATOM 762 C C . GLU A 1 95 ? -21.649 -11.046 12.785 1.00 82.50 95 GLU A C 1
ATOM 764 O O . GLU A 1 95 ? -20.938 -10.956 11.788 1.00 82.50 95 GLU A O 1
ATOM 769 N N . ARG A 1 96 ? -22.807 -10.377 12.867 1.00 78.12 96 ARG A N 1
ATOM 770 C CA . ARG A 1 96 ? -23.288 -9.520 11.771 1.00 78.12 96 ARG A CA 1
ATOM 771 C C . ARG A 1 96 ? -22.311 -8.396 11.455 1.00 78.12 96 ARG A C 1
ATOM 773 O O . ARG A 1 96 ? -21.988 -8.194 10.297 1.00 78.12 96 ARG A O 1
ATOM 780 N N . LYS A 1 97 ? -21.754 -7.707 12.457 1.00 75.50 97 LYS A N 1
ATOM 781 C CA . LYS A 1 97 ? -20.755 -6.641 12.225 1.00 75.50 97 LYS A CA 1
ATOM 782 C C . LYS A 1 97 ? -19.457 -7.148 11.590 1.00 75.50 97 LYS A C 1
ATOM 784 O O . LYS A 1 97 ? -18.788 -6.385 10.894 1.00 75.50 97 LYS A O 1
ATOM 789 N N . THR A 1 98 ? -19.071 -8.390 11.872 1.00 71.94 98 THR A N 1
ATOM 790 C CA . THR A 1 98 ? -17.857 -9.008 11.316 1.00 71.94 98 THR A CA 1
ATOM 791 C C . THR A 1 98 ? -18.090 -9.640 9.947 1.00 71.94 98 THR A C 1
ATOM 793 O O . THR A 1 98 ? -17.166 -9.663 9.141 1.00 71.94 98 THR A O 1
ATOM 796 N N . GLN A 1 99 ? -19.303 -10.099 9.645 1.00 67.81 99 GLN A N 1
ATOM 797 C CA . GLN A 1 99 ? -19.675 -10.580 8.315 1.00 67.81 99 GLN A CA 1
ATOM 798 C C . GLN A 1 99 ? -19.994 -9.416 7.365 1.00 67.81 99 GLN A C 1
ATOM 800 O O . GLN A 1 99 ? -19.527 -9.400 6.227 1.00 67.81 99 GLN A O 1
ATOM 805 N N . ASP A 1 100 ? -20.688 -8.391 7.859 1.00 64.75 100 ASP A N 1
ATOM 806 C CA . ASP A 1 100 ? -20.999 -7.150 7.149 1.00 64.75 100 ASP A CA 1
ATOM 807 C C . ASP A 1 100 ? -19.812 -6.175 7.197 1.00 64.75 100 ASP A C 1
ATOM 809 O O . ASP A 1 100 ? -19.987 -4.972 7.407 1.00 64.75 100 ASP A O 1
ATOM 813 N N . ILE A 1 101 ? -18.575 -6.658 7.003 1.00 66.50 101 ILE A N 1
ATOM 814 C CA . ILE A 1 101 ? -17.455 -5.758 6.707 1.00 66.50 101 ILE A CA 1
ATOM 815 C C . ILE A 1 101 ? -17.826 -5.068 5.395 1.00 66.50 101 ILE A C 1
ATOM 817 O O . ILE A 1 101 ? -17.850 -5.719 4.346 1.00 66.50 101 ILE A O 1
ATOM 821 N N . PRO A 1 102 ? -18.128 -3.758 5.402 1.00 70.19 102 PRO A N 1
ATOM 822 C CA . PRO A 1 102 ? -18.603 -3.112 4.201 1.00 70.19 102 PRO A CA 1
ATOM 823 C C . PRO A 1 102 ? -17.472 -3.171 3.178 1.00 70.19 102 PRO A C 1
ATOM 825 O O . PRO A 1 102 ? -16.386 -2.636 3.415 1.00 70.19 102 PRO A O 1
ATOM 828 N N . ILE A 1 103 ? -17.743 -3.771 2.016 1.00 67.06 103 ILE A N 1
ATOM 829 C CA . ILE A 1 103 ? -16.835 -3.841 0.853 1.00 67.06 103 ILE A CA 1
ATOM 830 C C . ILE A 1 103 ? -16.228 -2.454 0.554 1.00 67.06 103 ILE A C 1
ATOM 832 O O . ILE A 1 103 ? -15.084 -2.324 0.121 1.00 67.06 103 ILE A O 1
ATOM 836 N N . LYS A 1 104 ? -16.958 -1.390 0.914 1.00 73.44 104 LYS A N 1
ATOM 837 C CA . LYS A 1 104 ? -16.533 0.012 0.880 1.00 73.44 104 LYS A CA 1
ATOM 838 C C . LYS A 1 104 ? -15.193 0.310 1.574 1.00 73.44 104 LYS A C 1
ATOM 840 O O . LYS A 1 104 ? -14.506 1.238 1.148 1.00 73.44 104 LYS A O 1
ATOM 845 N N . ARG A 1 105 ? -14.781 -0.444 2.605 1.00 76.12 105 ARG A N 1
ATOM 846 C CA . ARG A 1 105 ? -13.478 -0.246 3.275 1.00 76.12 105 ARG A CA 1
ATOM 847 C C . ARG A 1 105 ? -12.300 -0.662 2.389 1.00 76.12 105 ARG A C 1
ATOM 849 O O . ARG A 1 105 ? -11.250 -0.032 2.485 1.00 76.12 105 ARG A O 1
ATOM 856 N N . PHE A 1 106 ? -12.473 -1.657 1.517 1.00 80.31 106 PHE A N 1
ATOM 857 C CA . PHE A 1 106 ? -11.408 -2.139 0.629 1.00 80.31 106 PHE A CA 1
ATOM 858 C C . PHE A 1 106 ? -11.255 -1.305 -0.639 1.00 80.31 106 PHE A C 1
ATOM 860 O O . PHE A 1 106 ? -10.165 -1.252 -1.194 1.00 80.31 106 PHE A O 1
ATOM 867 N N . ILE A 1 107 ? -12.292 -0.562 -1.035 1.00 83.94 107 ILE A N 1
ATOM 868 C CA . ILE A 1 107 ? -12.231 0.326 -2.202 1.00 83.94 107 ILE A CA 1
ATOM 869 C C . ILE A 1 107 ? -11.065 1.316 -2.060 1.00 83.94 107 ILE A C 1
ATOM 871 O O . ILE A 1 107 ? -10.272 1.459 -2.981 1.00 83.94 107 ILE A O 1
ATOM 875 N N . ARG A 1 108 ? -10.878 1.946 -0.891 1.00 84.50 108 ARG A N 1
ATOM 876 C CA . ARG A 1 108 ? -9.797 2.935 -0.705 1.00 84.50 108 ARG A CA 1
ATOM 877 C C . ARG A 1 108 ? -8.393 2.336 -0.951 1.00 84.50 108 ARG A C 1
ATOM 879 O O . ARG A 1 108 ? -7.680 2.890 -1.785 1.00 84.50 108 ARG A O 1
ATOM 886 N N . PRO A 1 109 ? -7.990 1.218 -0.310 1.00 90.81 109 PRO A N 1
ATOM 887 C CA . PRO A 1 109 ? -6.736 0.535 -0.640 1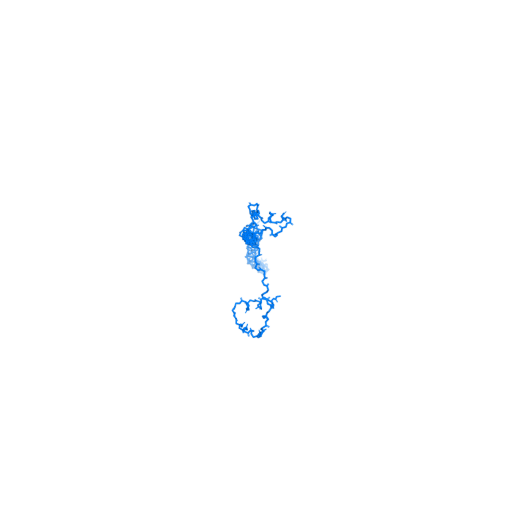.00 90.81 109 PRO A CA 1
ATOM 888 C C . PRO A 1 109 ? -6.639 0.036 -2.086 1.00 90.81 109 PRO A C 1
ATOM 890 O O . PRO A 1 109 ? -5.579 0.165 -2.691 1.00 90.81 109 PRO A O 1
ATOM 893 N N . THR A 1 110 ? -7.718 -0.511 -2.658 1.00 91.12 110 THR A N 1
ATOM 894 C CA . THR A 1 110 ? -7.695 -1.058 -4.025 1.00 91.12 110 THR A CA 1
ATOM 895 C C . THR A 1 110 ? -7.377 0.013 -5.062 1.00 91.12 110 THR A C 1
ATOM 897 O O . THR A 1 110 ? -6.581 -0.238 -5.961 1.00 91.12 110 THR A O 1
ATOM 900 N N . TRP A 1 111 ? -7.931 1.220 -4.922 1.00 93.81 111 TRP A N 1
ATOM 901 C CA . TRP A 1 111 ? -7.609 2.332 -5.823 1.00 93.81 111 TRP A CA 1
ATOM 902 C C . TRP A 1 111 ? -6.143 2.752 -5.715 1.00 93.81 111 TRP A C 1
ATOM 904 O O . TRP A 1 111 ? -5.503 2.984 -6.736 1.00 93.81 111 TRP A O 1
ATOM 914 N N . MET A 1 112 ? -5.584 2.782 -4.501 1.00 92.50 112 MET A N 1
ATOM 915 C CA . MET A 1 112 ? -4.154 3.047 -4.315 1.00 92.50 112 MET A CA 1
ATOM 916 C C . MET A 1 112 ? -3.300 1.970 -4.986 1.00 92.50 112 MET A C 1
ATOM 918 O O . MET A 1 112 ? -2.350 2.298 -5.687 1.00 92.50 112 MET A O 1
ATOM 922 N N . PHE A 1 113 ? -3.657 0.695 -4.828 1.00 95.31 113 PHE A N 1
ATOM 923 C CA . PHE A 1 113 ? -2.945 -0.408 -5.472 1.00 95.31 113 PHE A CA 1
ATOM 924 C C . PHE A 1 113 ? -3.019 -0.334 -7.004 1.00 95.31 113 PHE A C 1
ATOM 926 O O . PHE A 1 113 ? -2.007 -0.516 -7.675 1.00 95.31 113 PHE A O 1
ATOM 933 N N . LEU A 1 114 ? -4.188 -0.007 -7.559 1.00 95.19 114 LEU A N 1
ATOM 934 C CA . LEU A 1 114 ? -4.380 0.140 -9.002 1.00 95.19 114 LEU A CA 1
ATOM 935 C C . LEU A 1 114 ? -3.555 1.305 -9.566 1.00 95.19 114 LEU A C 1
ATOM 937 O O . LEU A 1 114 ? -2.866 1.133 -10.571 1.00 95.19 114 LEU A O 1
ATOM 941 N N . LEU A 1 115 ? -3.560 2.461 -8.893 1.00 95.38 115 LEU A N 1
ATOM 942 C CA . LEU A 1 115 ? -2.731 3.608 -9.274 1.00 95.38 115 LEU A CA 1
ATOM 943 C C . LEU A 1 115 ? -1.242 3.266 -9.213 1.00 95.38 115 LEU A C 1
ATOM 945 O O . LEU A 1 115 ? -0.520 3.552 -10.162 1.00 95.38 115 LEU A O 1
ATOM 949 N N . MET A 1 116 ? -0.799 2.602 -8.143 1.00 95.69 116 MET A N 1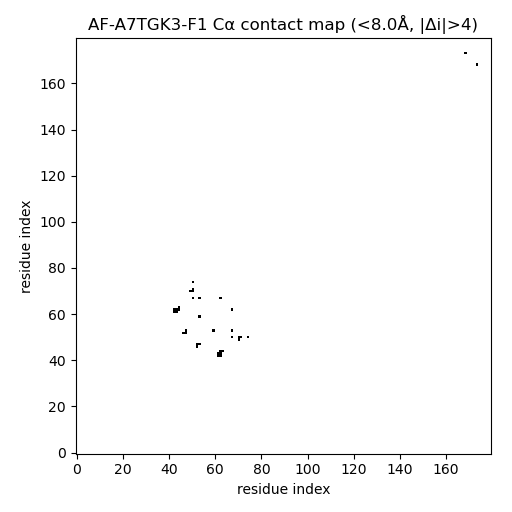
ATOM 950 C CA . MET A 1 116 ? 0.589 2.158 -8.000 1.00 95.69 116 MET A CA 1
ATOM 951 C C . MET A 1 116 ? 0.984 1.164 -9.095 1.00 95.69 116 MET A C 1
ATOM 953 O O . MET A 1 116 ? 2.053 1.286 -9.680 1.00 95.69 116 MET A O 1
ATOM 957 N N . SER A 1 117 ? 0.120 0.206 -9.427 1.00 95.44 117 SER A N 1
ATOM 958 C CA . SER A 1 117 ? 0.386 -0.740 -10.514 1.00 95.44 117 SER A CA 1
ATOM 959 C C . SER A 1 117 ? 0.495 -0.030 -11.866 1.00 95.44 117 SER A C 1
ATOM 961 O O . SER A 1 117 ? 1.371 -0.360 -12.663 1.00 95.44 117 SER A O 1
ATOM 963 N N . SER A 1 118 ? -0.374 0.950 -12.128 1.00 95.31 118 SER A N 1
ATOM 964 C CA . SER A 1 118 ? -0.347 1.722 -13.372 1.00 95.31 118 SER A CA 1
ATOM 965 C C . SER A 1 118 ? 0.901 2.596 -13.476 1.00 95.31 118 SER A C 1
ATOM 967 O O . SER A 1 118 ? 1.494 2.671 -14.550 1.00 95.31 118 SER A O 1
ATOM 969 N N . THR A 1 119 ? 1.316 3.257 -12.392 1.00 96.06 119 THR A N 1
ATOM 970 C CA . THR A 1 119 ? 2.527 4.090 -12.402 1.00 96.06 119 THR A CA 1
ATOM 971 C C . THR A 1 119 ? 3.774 3.241 -12.576 1.00 96.06 119 THR A C 1
ATOM 973 O O . THR A 1 119 ? 4.616 3.589 -13.394 1.00 96.06 119 THR A O 1
ATOM 976 N N . PHE A 1 120 ? 3.877 2.100 -11.890 1.00 96.69 120 PHE A N 1
ATOM 977 C CA . PHE A 1 120 ? 4.991 1.169 -12.080 1.00 96.69 120 PHE A CA 1
ATOM 978 C C . PHE A 1 120 ? 5.071 0.643 -13.515 1.00 96.69 120 PHE A C 1
ATOM 980 O O . PHE A 1 120 ? 6.165 0.580 -14.072 1.00 96.69 120 PHE A O 1
ATOM 987 N N . TYR A 1 121 ? 3.931 0.317 -14.132 1.00 95.88 121 TYR A N 1
ATOM 988 C CA . TYR A 1 121 ? 3.888 -0.090 -15.537 1.00 95.88 121 TYR A CA 1
ATOM 989 C C . TYR A 1 121 ? 4.396 1.019 -16.468 1.00 95.88 121 TYR A C 1
ATOM 991 O O . TYR A 1 121 ? 5.260 0.769 -17.307 1.00 95.88 121 TYR A O 1
ATOM 999 N N . LEU A 1 122 ? 3.923 2.256 -16.279 1.00 95.44 122 LEU A N 1
ATOM 1000 C CA . LEU A 1 122 ? 4.370 3.410 -17.064 1.00 95.44 122 LEU A CA 1
ATOM 1001 C C . LEU A 1 122 ? 5.855 3.719 -16.852 1.00 95.44 122 LEU A C 1
ATOM 1003 O O . LEU A 1 122 ? 6.552 4.004 -17.819 1.00 95.44 122 LEU A O 1
ATOM 1007 N N . LEU A 1 123 ? 6.356 3.631 -15.618 1.00 96.44 123 LEU A N 1
ATOM 1008 C CA . LEU A 1 123 ? 7.774 3.827 -15.310 1.00 96.44 123 LEU A CA 1
ATOM 1009 C C . LEU A 1 123 ? 8.636 2.756 -15.975 1.00 96.44 123 LEU A C 1
ATOM 1011 O O . LEU A 1 123 ? 9.634 3.091 -16.603 1.00 96.44 123 LEU A O 1
ATOM 1015 N N . GLY A 1 124 ? 8.245 1.484 -15.868 1.00 96.19 124 GLY A N 1
ATOM 1016 C CA . GLY A 1 124 ? 8.950 0.384 -16.524 1.00 96.19 124 GLY A CA 1
ATOM 1017 C C . GLY A 1 124 ? 8.986 0.562 -18.041 1.00 96.19 124 GLY A C 1
ATOM 1018 O O . GLY A 1 124 ? 10.048 0.445 -18.646 1.00 96.19 124 GLY A O 1
ATOM 1019 N N . HIS A 1 125 ? 7.851 0.926 -18.643 1.00 95.75 125 HIS A N 1
ATOM 1020 C CA . HIS A 1 125 ? 7.764 1.190 -20.077 1.00 95.75 125 HIS A CA 1
ATOM 1021 C C . HIS A 1 125 ? 8.585 2.417 -20.504 1.00 95.75 125 HIS A C 1
ATOM 1023 O O . HIS A 1 125 ? 9.259 2.377 -21.527 1.00 95.75 125 HIS A O 1
ATOM 1029 N N . TYR A 1 126 ? 8.590 3.482 -19.702 1.00 96.38 126 TYR A N 1
ATOM 1030 C CA . TYR A 1 126 ? 9.395 4.676 -19.954 1.00 96.38 126 TYR A CA 1
ATOM 1031 C C . TYR A 1 126 ? 10.897 4.389 -19.870 1.00 96.38 126 TYR A C 1
ATOM 1033 O O . TYR A 1 126 ? 11.655 4.840 -20.722 1.00 96.38 126 TYR A O 1
ATOM 1041 N N . ILE A 1 127 ? 11.334 3.618 -18.869 1.00 96.44 127 ILE A N 1
ATOM 1042 C CA . ILE A 1 127 ? 12.737 3.204 -18.731 1.00 96.44 127 ILE A CA 1
ATOM 1043 C C . ILE A 1 127 ? 13.147 2.337 -19.921 1.00 96.44 127 ILE A C 1
ATOM 1045 O O . ILE A 1 127 ? 14.211 2.560 -20.486 1.00 96.44 127 ILE A O 1
ATOM 1049 N N . TRP A 1 128 ? 12.295 1.391 -20.323 1.00 95.94 128 TRP A N 1
ATOM 1050 C CA . TRP A 1 128 ? 12.532 0.550 -21.495 1.00 95.94 128 TRP A CA 1
ATOM 1051 C C . TRP A 1 128 ? 12.703 1.383 -22.765 1.00 95.94 128 TRP A C 1
ATOM 1053 O O . TRP A 1 128 ? 13.703 1.257 -23.461 1.00 95.94 128 TRP A O 1
ATOM 1063 N N . TRP A 1 129 ? 11.745 2.271 -23.033 1.00 95.50 129 TRP A N 1
ATOM 1064 C CA . TRP A 1 129 ? 11.797 3.180 -24.173 1.00 95.50 129 TRP A CA 1
ATOM 1065 C C . TRP A 1 129 ? 13.068 4.025 -24.132 1.00 95.50 129 TRP A C 1
ATOM 1067 O O . TRP A 1 129 ? 13.757 4.152 -25.134 1.00 95.50 129 TRP A O 1
ATOM 1077 N N . LYS A 1 130 ? 13.409 4.594 -22.975 1.00 95.00 130 LYS A N 1
ATOM 1078 C CA . LYS A 1 130 ? 14.602 5.426 -22.843 1.00 95.00 130 LYS A CA 1
ATOM 1079 C C . LYS A 1 130 ? 15.885 4.650 -23.147 1.00 95.00 130 LYS A C 1
ATOM 1081 O O . LYS A 1 130 ? 16.733 5.171 -23.855 1.00 95.00 130 LYS A O 1
ATOM 1086 N N . LEU A 1 131 ? 16.004 3.416 -22.658 1.00 93.69 131 LEU A N 1
ATOM 1087 C CA . LEU A 1 131 ? 17.159 2.561 -22.941 1.00 93.69 131 LEU A CA 1
ATOM 1088 C C . LEU A 1 131 ? 17.293 2.247 -24.436 1.00 93.69 131 LEU A C 1
ATOM 1090 O O . LEU A 1 131 ? 18.393 2.345 -24.968 1.00 93.69 131 LEU A O 1
ATOM 1094 N N . GLU A 1 132 ? 16.182 1.926 -25.101 1.00 93.38 132 GLU A N 1
ATOM 1095 C CA . GLU A 1 132 ? 16.154 1.679 -26.548 1.00 93.38 132 GLU A CA 1
ATOM 1096 C C . GLU A 1 132 ? 16.598 2.924 -27.333 1.00 93.38 132 GLU A C 1
ATOM 1098 O O . GLU A 1 132 ? 17.432 2.847 -28.231 1.00 93.38 132 GLU A O 1
ATOM 1103 N N . TYR A 1 133 ? 16.078 4.098 -26.967 1.00 93.38 133 TYR A N 1
ATOM 1104 C CA . TYR A 1 133 ? 16.438 5.352 -27.629 1.00 93.38 133 TYR A CA 1
ATOM 1105 C C . TYR A 1 133 ? 17.898 5.733 -27.390 1.00 93.38 133 TYR A C 1
ATOM 1107 O O . TYR A 1 133 ? 18.559 6.151 -28.335 1.00 93.38 133 TYR A O 1
ATOM 1115 N N . ASP A 1 134 ? 18.416 5.540 -26.175 1.00 94.81 134 ASP A N 1
ATOM 1116 C CA . ASP A 1 134 ? 19.824 5.799 -25.857 1.00 94.81 134 ASP A CA 1
ATOM 1117 C C . ASP A 1 134 ? 20.766 4.894 -26.684 1.00 94.81 134 ASP A C 1
ATOM 1119 O O . ASP A 1 134 ? 21.889 5.290 -26.998 1.00 94.81 134 ASP A O 1
ATOM 1123 N N . GLU A 1 135 ? 20.354 3.665 -27.018 1.00 93.06 135 GLU A N 1
ATOM 1124 C CA . GLU A 1 135 ? 21.128 2.758 -27.876 1.00 93.06 135 GLU A CA 1
ATOM 1125 C C . GLU A 1 135 ? 21.099 3.202 -29.343 1.00 93.06 135 GLU A C 1
ATOM 1127 O O . GLU A 1 135 ? 22.155 3.305 -29.971 1.00 93.06 135 GLU A O 1
ATOM 1132 N N . VAL A 1 136 ? 19.916 3.542 -29.861 1.00 93.56 136 VAL A N 1
ATOM 1133 C CA . VAL A 1 136 ? 19.748 4.051 -31.232 1.00 93.56 136 VAL A CA 1
ATOM 1134 C C . VAL A 1 136 ? 20.487 5.377 -31.431 1.00 93.56 13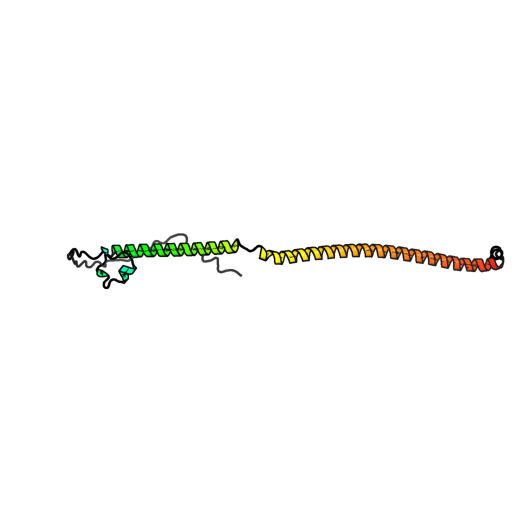6 VAL A C 1
ATOM 1136 O O . VAL A 1 136 ? 21.137 5.565 -32.458 1.00 93.56 136 VAL A O 1
ATOM 1139 N N . GLU A 1 137 ? 20.434 6.283 -30.453 1.00 94.19 137 GLU A N 1
ATOM 1140 C CA . GLU A 1 137 ? 21.139 7.567 -30.501 1.00 94.19 137 GLU A CA 1
ATOM 1141 C C . GLU A 1 137 ? 22.658 7.366 -30.533 1.00 94.19 137 GLU A C 1
ATOM 1143 O O . GLU A 1 137 ? 23.336 7.977 -31.354 1.00 94.19 137 GLU A O 1
ATOM 1148 N N . LYS A 1 138 ? 23.195 6.443 -29.723 1.00 94.00 138 LYS A N 1
ATOM 1149 C CA . LYS A 1 138 ? 24.626 6.095 -29.754 1.00 94.00 138 LYS A CA 1
ATOM 1150 C C . LYS A 1 138 ? 25.056 5.479 -31.075 1.00 94.00 138 LYS A C 1
ATOM 1152 O O . LYS A 1 138 ? 26.167 5.736 -31.530 1.00 94.00 138 LYS A O 1
ATOM 1157 N N . GLU A 1 139 ? 24.226 4.624 -31.660 1.00 95.44 139 GLU A N 1
ATOM 1158 C CA . GLU A 1 139 ? 24.539 4.009 -32.946 1.00 95.44 139 GLU A CA 1
ATOM 1159 C C . GLU A 1 139 ? 24.542 5.052 -34.068 1.00 95.44 139 GLU A C 1
ATOM 1161 O O . GLU A 1 139 ? 25.454 5.073 -34.895 1.00 95.44 139 GLU A O 1
ATOM 1166 N N . LEU A 1 140 ? 23.586 5.983 -34.048 1.00 94.19 140 LEU A N 1
ATOM 1167 C CA . LEU A 1 140 ? 23.546 7.084 -35.003 1.00 94.19 140 LEU A CA 1
ATOM 1168 C C . LEU A 1 140 ? 24.733 8.044 -34.826 1.00 94.19 140 LEU A C 1
ATOM 1170 O O . LEU A 1 140 ? 25.350 8.430 -35.814 1.00 94.19 140 LEU A O 1
ATOM 1174 N N . ASP A 1 141 ? 25.096 8.378 -33.587 1.00 96.00 141 ASP A N 1
ATOM 1175 C CA . ASP A 1 141 ? 26.244 9.236 -33.269 1.00 96.00 141 ASP A CA 1
ATOM 1176 C C . ASP A 1 141 ? 27.569 8.631 -33.764 1.00 96.00 141 ASP A C 1
ATOM 1178 O O . ASP A 1 141 ? 28.408 9.318 -34.350 1.00 96.00 141 ASP A O 1
ATOM 1182 N N . ARG A 1 142 ? 27.726 7.305 -33.640 1.00 95.88 142 ARG A N 1
ATOM 1183 C CA . ARG A 1 142 ? 28.864 6.578 -34.226 1.00 95.88 142 ARG A CA 1
ATOM 1184 C C . ARG A 1 142 ? 28.883 6.660 -35.746 1.00 95.88 142 ARG A C 1
ATOM 1186 O O . ARG A 1 142 ? 29.951 6.866 -36.315 1.00 95.88 142 ARG A O 1
ATOM 1193 N N . GLN A 1 143 ? 27.733 6.496 -36.399 1.00 96.06 143 GLN A N 1
ATOM 1194 C CA . GLN A 1 143 ? 27.639 6.585 -37.859 1.00 96.06 143 GLN A CA 1
ATOM 1195 C C . GLN A 1 143 ? 27.965 7.992 -38.358 1.00 96.06 143 GLN A C 1
ATOM 1197 O O . GLN A 1 143 ? 28.699 8.128 -39.333 1.00 96.06 143 GLN A O 1
ATOM 1202 N N . VAL A 1 144 ? 27.476 9.030 -37.672 1.00 96.12 144 VAL A N 1
ATOM 1203 C CA . VAL A 1 144 ? 27.805 10.428 -37.981 1.00 96.12 144 VAL A CA 1
ATOM 1204 C C . VAL A 1 144 ? 29.298 10.672 -37.796 1.00 96.12 144 VAL A C 1
ATOM 1206 O O . VAL A 1 144 ? 29.940 11.152 -38.723 1.00 96.12 144 VAL A O 1
ATOM 1209 N N . THR A 1 145 ? 29.869 10.264 -36.661 1.00 96.75 145 THR A N 1
ATOM 1210 C CA . THR A 1 145 ? 31.305 10.432 -36.382 1.00 96.75 145 THR A CA 1
ATOM 1211 C C . THR A 1 145 ? 32.174 9.724 -37.427 1.00 96.75 145 THR A C 1
ATOM 1213 O O . THR A 1 145 ? 33.148 10.296 -37.908 1.00 96.75 145 THR A O 1
ATOM 1216 N N . ALA A 1 146 ? 31.809 8.501 -37.826 1.00 95.75 146 ALA A N 1
ATOM 1217 C CA . ALA A 1 146 ? 32.524 7.756 -38.860 1.00 95.75 146 ALA A CA 1
ATOM 1218 C C . ALA A 1 146 ? 32.443 8.441 -40.236 1.00 95.75 146 ALA A C 1
ATOM 1220 O O . ALA A 1 146 ? 33.446 8.513 -40.944 1.00 95.75 146 ALA A O 1
ATOM 1221 N N . LEU A 1 147 ? 31.274 8.982 -40.602 1.00 95.50 147 LEU A N 1
ATOM 1222 C CA . LEU A 1 147 ? 31.098 9.745 -41.843 1.00 95.50 147 LEU A CA 1
ATOM 1223 C C . LEU A 1 147 ? 31.862 11.073 -41.822 1.00 95.50 147 LEU A C 1
ATOM 1225 O O . LEU A 1 147 ? 32.421 11.475 -42.841 1.00 95.50 147 LEU A O 1
ATOM 1229 N N . GLU A 1 148 ? 31.885 11.766 -40.684 1.00 96.12 148 GLU A N 1
ATOM 1230 C CA . GLU A 1 148 ? 32.657 12.997 -40.505 1.00 96.12 148 GLU A CA 1
ATOM 1231 C C . GLU A 1 148 ? 34.160 12.730 -40.629 1.00 96.12 148 GLU A C 1
ATOM 1233 O O . GLU A 1 148 ? 34.862 13.497 -41.289 1.00 96.12 148 GLU A O 1
ATOM 1238 N N . GLU A 1 149 ? 34.649 11.623 -40.064 1.00 96.12 149 GLU A N 1
ATOM 1239 C CA . GLU A 1 149 ? 36.038 11.182 -40.208 1.00 96.12 149 GLU A CA 1
ATOM 1240 C C . GLU A 1 149 ? 36.367 10.811 -41.663 1.00 96.12 149 GLU A C 1
ATOM 1242 O O . GLU A 1 149 ? 37.387 11.255 -42.193 1.00 96.12 149 GLU A O 1
ATOM 1247 N N . GLU A 1 150 ? 35.497 10.059 -42.346 1.00 95.06 150 GLU A N 1
ATOM 1248 C CA . GLU A 1 150 ? 35.664 9.717 -43.765 1.00 95.06 150 GLU A CA 1
ATOM 1249 C C . GLU A 1 150 ? 35.713 10.976 -44.641 1.00 95.06 150 GLU A C 1
ATOM 1251 O O . GLU A 1 150 ? 36.619 11.136 -45.464 1.00 95.06 150 GLU A O 1
ATOM 1256 N N . LEU A 1 151 ? 34.792 11.918 -44.420 1.00 95.12 151 LEU A N 1
ATOM 1257 C CA . LEU A 1 151 ? 34.768 13.190 -45.135 1.00 95.12 151 LEU A CA 1
ATOM 1258 C C . LEU A 1 151 ? 36.024 14.023 -44.848 1.00 95.12 151 LEU A C 1
ATOM 1260 O O . LEU A 1 151 ? 36.599 14.601 -45.772 1.00 95.12 151 LEU A O 1
ATOM 1264 N N . HIS A 1 152 ? 36.472 14.080 -43.592 1.00 95.06 152 HIS A N 1
ATOM 1265 C CA . HIS A 1 152 ? 37.684 14.805 -43.213 1.00 95.06 152 HIS A CA 1
ATOM 1266 C C . HIS A 1 152 ? 38.932 14.207 -43.874 1.00 95.06 152 HIS A C 1
ATOM 1268 O O . HIS A 1 152 ? 39.754 14.947 -44.419 1.00 95.06 152 HIS A O 1
ATOM 1274 N N . ASN A 1 153 ? 39.031 12.877 -43.905 1.00 94.38 153 ASN A N 1
ATOM 1275 C CA . ASN A 1 153 ? 40.114 12.159 -44.571 1.00 94.38 153 ASN A CA 1
ATOM 1276 C C . ASN A 1 153 ? 40.122 12.417 -46.085 1.00 94.38 153 ASN A C 1
ATOM 1278 O O . ASN A 1 153 ? 41.183 12.694 -46.641 1.00 94.38 153 ASN A O 1
ATOM 1282 N N . LEU A 1 154 ? 38.955 12.418 -46.742 1.00 92.69 154 LEU A N 1
ATOM 1283 C CA . LEU A 1 154 ? 38.831 12.744 -48.170 1.00 92.69 154 LEU A CA 1
ATOM 1284 C C . LEU A 1 154 ? 39.218 14.200 -48.475 1.00 92.69 154 LEU A C 1
ATOM 1286 O O . LEU A 1 154 ? 39.875 14.472 -49.483 1.00 92.69 154 LEU A O 1
ATOM 1290 N N . ILE A 1 155 ? 38.839 15.146 -47.610 1.00 92.94 155 ILE A N 1
ATOM 1291 C CA . ILE A 1 155 ? 39.234 16.557 -47.744 1.00 92.94 155 ILE A CA 1
ATOM 1292 C C . ILE A 1 155 ? 40.751 16.703 -47.602 1.00 92.94 155 ILE A C 1
ATOM 1294 O O . ILE A 1 155 ? 41.368 17.421 -48.391 1.00 92.94 155 ILE A O 1
ATOM 1298 N N . GLU A 1 156 ? 41.364 16.029 -46.629 1.00 92.31 156 GLU A N 1
ATOM 1299 C CA . GLU A 1 156 ? 42.810 16.090 -46.411 1.00 92.31 156 GLU A CA 1
ATOM 1300 C C . GLU A 1 156 ? 43.585 15.406 -47.545 1.00 92.31 156 GLU A C 1
ATOM 1302 O O . GLU A 1 156 ? 44.554 15.973 -48.053 1.00 92.31 156 GLU A O 1
ATOM 1307 N N . GLU A 1 157 ? 43.123 14.247 -48.022 1.00 91.75 157 GLU A N 1
ATOM 1308 C CA . GLU A 1 157 ? 43.694 13.574 -49.190 1.00 91.75 157 GLU A CA 1
ATOM 1309 C C . GLU A 1 157 ? 43.642 14.484 -50.420 1.00 91.75 157 GLU A C 1
ATOM 1311 O O . GLU A 1 157 ? 44.664 14.671 -51.086 1.00 91.75 157 GLU A O 1
ATOM 1316 N N . HIS A 1 158 ? 42.493 15.120 -50.679 1.00 88.56 158 HIS A N 1
ATOM 1317 C CA . HIS A 1 158 ? 42.327 16.056 -51.788 1.00 88.56 158 HIS A CA 1
ATOM 1318 C C . HIS A 1 158 ? 43.120 17.356 -51.588 1.00 88.56 158 HIS A C 1
ATOM 1320 O O . HIS A 1 158 ? 43.539 17.969 -52.568 1.00 88.56 158 HIS A O 1
ATOM 1326 N N . ARG A 1 159 ? 43.381 17.794 -50.351 1.00 87.06 159 ARG A N 1
ATOM 1327 C CA . ARG A 1 159 ? 44.262 18.939 -50.072 1.00 87.06 159 ARG A CA 1
ATOM 1328 C C . ARG A 1 159 ? 45.716 18.602 -50.399 1.00 87.06 159 ARG A C 1
ATOM 1330 O O . ARG A 1 159 ? 46.353 19.334 -51.154 1.00 87.06 159 ARG A O 1
ATOM 1337 N N . VAL A 1 160 ? 46.212 17.463 -49.917 1.00 86.00 160 VAL A N 1
ATOM 1338 C CA . VAL A 1 160 ? 47.582 16.987 -50.177 1.00 86.00 160 VAL A CA 1
ATOM 1339 C C . VAL A 1 160 ? 47.784 16.661 -51.661 1.00 86.00 160 VAL A C 1
ATOM 1341 O O . VAL A 1 160 ? 48.787 17.053 -52.264 1.00 86.00 160 VAL A O 1
ATOM 1344 N N . HIS A 1 161 ? 46.828 15.970 -52.287 1.00 81.50 161 HIS A N 1
ATOM 1345 C CA . HIS A 1 161 ? 46.881 15.656 -53.715 1.00 81.50 161 HIS A CA 1
ATOM 1346 C C . HIS A 1 161 ? 46.662 16.902 -54.564 1.00 81.50 161 HIS A C 1
ATOM 1348 O O . HIS A 1 161 ? 47.382 17.083 -55.535 1.00 81.50 161 HIS A O 1
ATOM 1354 N N . GLY A 1 162 ? 45.750 17.794 -54.179 1.00 78.62 162 GLY A N 1
ATOM 1355 C CA . GLY A 1 162 ? 45.469 19.054 -54.864 1.00 78.62 162 GLY A CA 1
ATOM 1356 C C . GLY A 1 162 ? 46.656 20.015 -54.873 1.00 78.62 162 GLY A C 1
ATOM 1357 O O . GLY A 1 162 ? 46.887 20.670 -55.885 1.00 78.62 162 GLY A O 1
ATOM 1358 N N . GLU A 1 163 ? 47.463 20.074 -53.809 1.00 72.06 163 GLU A N 1
ATOM 1359 C CA . GLU A 1 163 ? 48.715 20.847 -53.803 1.00 72.06 163 GLU A CA 1
ATOM 1360 C C . GLU A 1 163 ? 49.770 20.229 -54.736 1.00 72.06 163 GLU A C 1
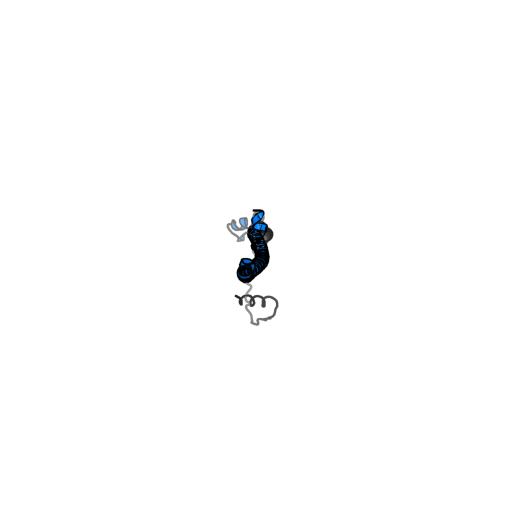ATOM 1362 O O . GLU A 1 163 ? 50.385 20.935 -55.544 1.00 72.06 163 GLU A O 1
ATOM 1367 N N . ASN A 1 164 ? 49.925 18.903 -54.707 1.00 67.81 164 ASN A N 1
ATOM 1368 C CA . ASN A 1 164 ? 50.839 18.181 -55.599 1.00 67.81 164 ASN A CA 1
ATOM 1369 C C . ASN A 1 164 ? 50.407 18.262 -57.078 1.00 67.81 164 ASN A C 1
ATOM 1371 O O . ASN A 1 164 ? 51.236 18.453 -57.976 1.00 67.81 164 ASN A O 1
ATOM 1375 N N . GLU A 1 165 ? 49.105 18.166 -57.337 1.00 67.50 165 GLU A N 1
ATOM 1376 C CA . GLU A 1 165 ? 48.463 18.358 -58.634 1.00 67.50 165 GLU A CA 1
ATOM 1377 C C . GLU A 1 165 ? 48.570 19.813 -59.078 1.00 67.50 165 GLU A C 1
ATOM 1379 O O . GLU A 1 165 ? 48.920 20.044 -60.222 1.00 67.50 165 GLU A O 1
ATOM 1384 N N . ALA A 1 166 ? 48.368 20.818 -58.222 1.00 63.25 166 ALA A N 1
ATOM 1385 C CA . ALA A 1 166 ? 48.514 22.227 -58.600 1.00 63.25 166 ALA A CA 1
ATOM 1386 C C . ALA A 1 166 ? 49.955 22.565 -59.021 1.00 63.25 166 ALA A C 1
ATOM 1388 O O . ALA A 1 166 ? 50.161 23.367 -59.939 1.00 63.25 166 ALA A O 1
ATOM 1389 N N . ILE A 1 167 ? 50.962 21.930 -58.411 1.00 64.50 167 ILE A N 1
ATOM 1390 C CA . ILE A 1 167 ? 52.367 22.064 -58.828 1.00 64.50 167 ILE A CA 1
ATOM 1391 C C . ILE A 1 167 ? 52.599 21.406 -60.201 1.00 64.50 167 ILE A C 1
ATOM 1393 O O . ILE A 1 167 ? 53.304 21.979 -61.039 1.00 64.50 167 ILE A O 1
ATOM 1397 N N . LYS A 1 168 ? 51.978 20.251 -60.482 1.00 63.09 168 LYS A N 1
ATOM 1398 C CA . LYS A 1 168 ? 52.093 19.557 -61.782 1.00 63.09 168 LYS A CA 1
ATOM 1399 C C . LYS A 1 168 ? 51.241 20.202 -62.893 1.00 63.09 168 LYS A C 1
ATOM 1401 O O . LYS A 1 168 ? 51.749 20.454 -63.985 1.00 63.09 168 LYS A O 1
ATOM 1406 N N . ASN A 1 169 ? 49.991 20.558 -62.610 1.00 59.72 169 ASN A N 1
ATOM 1407 C CA . ASN A 1 169 ? 48.998 21.138 -63.521 1.00 59.72 169 ASN A CA 1
ATOM 1408 C C . ASN A 1 169 ? 49.161 22.644 -63.756 1.00 59.72 169 ASN A C 1
ATOM 1410 O O . ASN A 1 169 ? 48.616 23.152 -64.732 1.00 59.72 169 ASN A O 1
ATOM 1414 N N . LYS A 1 170 ? 50.011 23.370 -63.010 1.00 58.94 170 LYS A N 1
ATOM 1415 C CA . LYS A 1 170 ? 50.517 24.674 -63.497 1.00 58.94 170 LYS A CA 1
ATOM 1416 C C . LYS A 1 170 ? 51.179 24.561 -64.881 1.00 58.94 170 LYS A C 1
ATOM 1418 O O . LYS A 1 170 ? 51.251 25.561 -65.592 1.00 58.94 170 LYS A O 1
ATOM 1423 N N . LYS A 1 171 ? 51.614 23.361 -65.292 1.00 60.44 171 LYS A N 1
ATOM 1424 C CA . LYS A 1 171 ? 52.110 23.093 -66.652 1.00 60.44 171 LYS A CA 1
ATOM 1425 C C . LYS A 1 171 ? 51.016 22.707 -67.656 1.00 60.44 171 LYS A C 1
ATOM 1427 O O . LYS A 1 171 ? 51.214 22.920 -68.847 1.00 60.44 171 LYS A O 1
ATOM 1432 N N . HIS A 1 172 ? 49.859 22.219 -67.212 1.00 59.69 172 HIS A N 1
ATOM 1433 C CA . HIS A 1 172 ? 48.738 21.855 -68.079 1.00 59.69 172 HIS A CA 1
ATOM 1434 C C . HIS A 1 172 ? 47.546 22.778 -67.812 1.00 59.69 172 HIS A C 1
ATOM 1436 O O . HIS A 1 172 ? 46.721 22.535 -66.937 1.00 59.69 172 HIS A O 1
ATOM 1442 N N . LYS A 1 173 ? 47.439 23.862 -68.594 1.00 60.28 173 LYS A N 1
ATOM 1443 C CA . LYS A 1 173 ? 46.212 24.670 -68.656 1.00 60.28 173 LYS A CA 1
ATOM 1444 C C . LYS A 1 173 ? 45.018 23.741 -68.907 1.00 60.28 173 LYS A C 1
ATOM 1446 O O . LYS A 1 173 ? 44.949 23.083 -69.942 1.00 60.28 173 LYS A O 1
ATOM 1451 N N . HIS A 1 174 ? 44.099 23.699 -67.949 1.00 68.75 174 HIS A N 1
ATOM 1452 C CA . HIS A 1 174 ? 42.946 22.811 -67.985 1.00 68.75 174 HIS A CA 1
ATOM 1453 C C . HIS A 1 174 ? 41.945 23.245 -69.064 1.00 68.75 174 HIS A C 1
ATOM 1455 O O . HIS A 1 174 ? 41.456 24.375 -69.054 1.00 68.75 174 HIS A O 1
ATOM 1461 N N . TRP A 1 175 ? 41.625 22.335 -69.982 1.00 76.94 175 TRP A N 1
ATOM 1462 C CA . TRP A 1 175 ? 40.747 22.571 -71.133 1.00 76.94 175 TRP A CA 1
ATOM 1463 C C . TRP A 1 175 ? 39.278 22.860 -70.762 1.00 76.94 175 TRP A C 1
ATOM 1465 O O . TRP A 1 175 ? 38.594 23.548 -71.511 1.00 76.94 175 TRP A O 1
ATOM 1475 N N . TYR A 1 176 ? 38.782 22.407 -69.602 1.00 75.31 176 TYR A N 1
ATOM 1476 C CA . TYR A 1 176 ? 37.384 22.641 -69.200 1.00 75.31 176 TYR A CA 1
ATOM 1477 C C . TYR A 1 176 ? 37.094 24.097 -68.795 1.00 75.31 176 TYR A C 1
ATOM 1479 O O . TYR A 1 176 ? 35.936 24.499 -68.795 1.00 75.31 176 TYR A O 1
ATOM 1487 N N . LYS A 1 177 ? 38.116 24.926 -68.520 1.00 72.88 177 LYS A N 1
ATOM 1488 C CA . LYS A 1 177 ? 37.938 26.386 -68.362 1.00 72.88 177 LYS A CA 1
ATOM 1489 C C . LYS A 1 177 ? 37.499 27.086 -69.654 1.00 72.88 177 LYS A C 1
ATOM 1491 O O . LYS A 1 177 ? 37.225 28.274 -69.619 1.00 72.88 177 LYS A O 1
ATOM 1496 N N . PHE A 1 178 ? 37.472 26.377 -70.779 1.00 75.25 178 PHE A N 1
ATOM 1497 C CA . PHE A 1 178 ? 36.936 26.881 -72.039 1.00 75.25 178 PHE A CA 1
ATOM 1498 C C . PHE A 1 178 ? 35.405 26.747 -72.143 1.00 75.25 178 PHE A C 1
ATOM 1500 O O . PHE A 1 178 ? 34.806 27.377 -73.004 1.00 75.25 178 PHE A O 1
ATOM 1507 N N . TRP A 1 179 ? 34.781 25.913 -71.300 1.00 70.25 179 TRP A N 1
ATOM 1508 C CA . TRP A 1 179 ? 33.337 25.630 -71.333 1.00 70.25 179 TRP A CA 1
ATOM 1509 C C . TRP A 1 179 ? 32.549 26.251 -70.170 1.00 70.25 179 TRP A C 1
ATOM 1511 O O . TRP A 1 179 ? 31.328 26.124 -70.134 1.00 70.25 179 TRP A O 1
ATOM 1521 N N . SER A 1 180 ? 33.237 26.910 -69.234 1.00 63.31 180 SER A N 1
ATOM 1522 C CA . SER A 1 180 ? 32.633 27.957 -68.401 1.00 63.31 180 SER A CA 1
ATOM 1523 C C . SER A 1 180 ? 32.718 29.282 -69.138 1.00 63.31 180 SER A C 1
ATOM 1525 O O . SER A 1 180 ? 31.841 30.121 -68.844 1.00 63.31 180 SER A O 1
#

InterPro domains:
  IPR059491 Inner membrane assembly complex subunit 17, N-terminal domain [PF28275] (50-100)
  IPR059811 Inner membrane assembly complex subunit 17, C-terminal domain [PF28274] (104-155)

Secondary structure (DSSP, 8-state):
---STTSSSSSSS-------------------------------GGG--SHHHHHH-S-GGGS-HHHHHHHHHHHHHHHHHHHHHHHHHHHHHHHHHHH---THHHHHHHHHHHHHHHHHHHHHHHHHHHHHHHHHHHHHHHHHHHHHHHHHHHHHHHHHHHHHHHHHHTTS--GGGG--

Sequence (180 aa):
MMIRNQLYRKCIIGGGRSILNGWVINGTVPNIGLRYLRSGIVTRSNEIKTLEDLSKLKNLDDVDPELIRKLINERTSELNIQNEMEMLKHIQNEERKTQDIPIKRFIRPTWMFLLMSSTFYLLGHYIWWKLEYDEVEKELDRQVTALEEELHNLIEEHRVHGENEAIKNKKHKHWYKFWS

Organism: Vanderwaltozyma polyspora (strain ATCC 22028 / DSM 70294 / BCRC 21397 / CBS 2163 / NBRC 10782 / NRRL Y-8283 / UCD 57-17) (NCBI:txid436907)

Solvent-accessible surface area (backbone atoms only — not comparable to full-atom values): 11314 Å² total; per-residue (Å²): 132,89,91,76,88,78,73,82,84,77,78,88,79,81,87,91,76,95,67,84,69,75,80,84,80,87,82,84,81,78,93,77,79,84,79,81,82,86,67,85,71,83,51,74,62,88,75,60,86,47,69,70,49,59,70,67,47,94,61,70,87,61,51,61,68,67,58,53,53,51,47,52,51,51,53,52,51,51,52,50,53,50,52,54,53,52,50,52,51,51,52,52,52,52,51,46,56,66,69,60,57,58,69,73,69,53,50,62,59,49,52,53,52,52,51,50,53,53,49,52,50,50,50,53,50,49,53,51,52,50,54,54,48,56,50,53,51,52,53,49,51,51,53,50,52,53,50,51,50,52,50,49,51,52,51,50,51,49,50,58,48,46,54,57,43,51,67,58,41,74,77,49,82,65,72,68,72,76,79,109

Radius of gyration: 56.78 Å; Cα contacts (8 Å, |Δi|>4): 18; chains: 1; bounding box: 110×65×145 Å

pLDDT: mean 72.81, std 22.33, range [28.64, 96.75]